Protein AF-A0A849L6P0-F1 (afdb_monomer)

Foldseek 3Di:
DDDPDDDDDDDDDLQVLLVVLVVCLVVCPQVVHACLVVVLLQLVVVLVVCCVVPNNVVSQVVQLVVQCVQQVVQCVVPGNNRSCVVVVVVCLVRPPLSVLLSQLLSCLQAQAGPDDDPALVRLLVVLCVSLVVLVVVVVPDPCVVSVNCPHPSNLSSLSSVLLNCLVVFHWDALVNLCSQQVHDSVVSQVQQPDPPRLQPDHRHTGTSVSSCVSSVVHPRHHRHSHNVDDCPVVVCVVPDPLPAKDKWFAFPVRDTLFPVQADPQWWWWDDPPPTDTDNASVVRRVVQVPDPWTKTWHADPVRDIDITTGPDIDIDRCVVRPND

Secondary structure (DSSP, 8-state):
-----PPPPPPPPHHHHHHHHHHHHHHHTTTT--SHHHHHHHHHHHHHHHHHHH-HHHHHHHHHHHHHTTSHHHHHHHHHHHHHHHTTTTHHHHSHHHHHHHHHHIIIIIS---S--SSHHHHHHHHHHHHHHHHHHHHHS-TTTTT-TTSHHHHHHHHHHHHHHHHTT--B-HHHHHHHH---HHHHHHHHSSSS-SS-SBTTBB-HHHHHHHHTTSTT-----TTT---HHHHHHHT---SSEEEEEEETTS-B--TT--BTTBEEESSTT--EEESSHHHHHHHHHT-SS-EEEEE-TTS-EEEEEEEEEEEEEGGGGT--

Organism: NCBI:txid1505036

Radius of gyration: 26.35 Å; Cα contacts (8 Å, |Δi|>4): 420; chains: 1; bounding box: 84×40×84 Å

Sequence (324 aa):
MATHHIPAPTSLSVQEEIERRHMEFVDGFGNDGFFEEALVISLRQISRICTAYFGEETAKAGLDAMVGRYFSGLVEEGGWEYALEEEYSGIYSELPVGRLFHDLDAYANYGIVLTPARDVETREQILRRDVGMLQELIAATPLEAWGIKNEHAVRLVHKASARLKLDLGEPVNAEELSLLSGLALQSIRNKLARPYQEIVGNQNRIEAREALAWLSTRKDFLPSLWRQQDDSATLDFLDRPIEDAIFIPVATDGSMFTPDKKKEGYYHVGAEGHECRFEDYDDALAALHKMLIPTWRRPTEGGTWTRVRASGWTRVQRSDIGAD

Nearest PDB structures (foldseek):
  7pgp-assembly1_N  TM=3.132E-01  e=7.297E+00  Homo sapiens

Structure (mmCIF, N/CA/C/O backbone):
data_AF-A0A849L6P0-F1
#
_entry.id   AF-A0A849L6P0-F1
#
loop_
_atom_site.group_PDB
_atom_site.id
_atom_site.type_symbol
_atom_site.label_atom_id
_atom_site.label_alt_id
_atom_site.label_comp_id
_atom_site.label_asym_id
_atom_site.label_entity_id
_atom_site.label_seq_id
_atom_site.pdbx_PDB_ins_code
_atom_site.Cartn_x
_atom_site.Cartn_y
_atom_site.Cartn_z
_atom_site.occupancy
_atom_site.B_iso_or_equiv
_atom_site.auth_seq_id
_atom_site.auth_comp_id
_atom_site.auth_asym_id
_atom_site.auth_atom_id
_atom_site.pdbx_PDB_model_num
ATOM 1 N N . MET A 1 1 ? -52.001 24.317 -1.582 1.00 38.34 1 MET A N 1
ATOM 2 C CA . MET A 1 1 ? -50.753 24.156 -0.806 1.00 38.34 1 MET A CA 1
ATOM 3 C C . MET A 1 1 ? -50.190 22.786 -1.128 1.00 38.34 1 MET A C 1
ATOM 5 O O . MET A 1 1 ? -50.690 21.801 -0.607 1.00 38.34 1 MET A O 1
ATOM 9 N N . ALA A 1 2 ? -49.255 22.717 -2.077 1.00 34.53 2 ALA A N 1
ATOM 10 C CA . ALA A 1 2 ? -48.601 21.472 -2.457 1.00 34.53 2 ALA A CA 1
ATOM 11 C C . ALA A 1 2 ? -47.420 21.243 -1.509 1.00 34.53 2 ALA A C 1
ATOM 13 O O . ALA A 1 2 ? -46.470 22.021 -1.488 1.00 34.53 2 ALA A O 1
ATOM 14 N N . THR A 1 3 ? -47.519 20.208 -0.686 1.00 35.53 3 THR A N 1
ATOM 15 C CA . THR A 1 3 ? -46.431 19.694 0.144 1.00 35.53 3 THR A CA 1
ATOM 16 C C . THR A 1 3 ? -45.361 19.103 -0.769 1.00 35.53 3 THR A C 1
ATOM 18 O O . THR A 1 3 ? -45.552 18.031 -1.340 1.00 35.53 3 THR A O 1
ATOM 21 N N . HIS A 1 4 ? -44.248 19.817 -0.936 1.00 36.59 4 HIS A N 1
ATOM 22 C CA . HIS A 1 4 ? -43.021 19.253 -1.488 1.00 36.59 4 HIS A CA 1
ATOM 23 C C . HIS A 1 4 ? -42.481 18.208 -0.515 1.00 36.59 4 HIS A C 1
ATOM 25 O O . HIS A 1 4 ? -41.970 18.527 0.557 1.00 36.59 4 HIS A O 1
ATOM 31 N N . HIS A 1 5 ? -42.642 16.947 -0.897 1.00 33.75 5 HIS A N 1
ATOM 32 C CA . HIS A 1 5 ? -41.991 15.830 -0.247 1.00 33.75 5 HIS A CA 1
ATOM 33 C C . HIS A 1 5 ? -40.535 15.828 -0.722 1.00 33.75 5 HIS A C 1
ATOM 35 O O . HIS A 1 5 ? -40.249 15.488 -1.867 1.00 33.75 5 HIS A O 1
ATOM 41 N N . ILE A 1 6 ? -39.628 16.299 0.132 1.00 38.34 6 ILE A N 1
ATOM 42 C CA . ILE A 1 6 ? -38.188 16.134 -0.072 1.00 38.34 6 ILE A CA 1
ATOM 43 C C . ILE A 1 6 ? -37.905 14.637 0.124 1.00 38.34 6 ILE A C 1
ATOM 45 O O . ILE A 1 6 ? -38.232 14.123 1.198 1.00 38.34 6 ILE A O 1
ATOM 49 N N . PRO A 1 7 ? -37.370 13.912 -0.874 1.00 36.44 7 PRO A N 1
ATOM 50 C CA . PRO A 1 7 ? -37.013 12.515 -0.681 1.00 36.44 7 PRO A CA 1
ATOM 51 C C . PRO A 1 7 ? -35.865 12.432 0.332 1.00 36.44 7 PRO A C 1
ATOM 53 O O . PRO A 1 7 ? -34.919 13.218 0.284 1.00 36.44 7 PRO A O 1
ATOM 56 N N . ALA A 1 8 ? -35.982 11.506 1.284 1.00 41.62 8 ALA A N 1
ATOM 57 C CA . ALA A 1 8 ? -34.925 11.205 2.242 1.00 41.62 8 ALA A CA 1
ATOM 58 C C . ALA A 1 8 ? -33.654 10.738 1.502 1.00 41.62 8 ALA A C 1
ATOM 60 O O . ALA A 1 8 ? -33.782 10.105 0.452 1.00 41.62 8 ALA A O 1
ATOM 61 N N . PRO A 1 9 ? -32.445 11.020 2.022 1.00 40.84 9 PRO A N 1
ATOM 62 C CA . PRO A 1 9 ? -31.209 10.559 1.402 1.00 40.84 9 PRO A CA 1
ATOM 63 C C . PRO A 1 9 ? -31.197 9.028 1.371 1.00 40.84 9 PRO A C 1
ATOM 65 O O . PRO A 1 9 ? -31.279 8.370 2.410 1.00 40.84 9 PRO A O 1
ATOM 68 N N . THR A 1 10 ? -31.148 8.471 0.166 1.00 47.62 10 THR A N 1
ATOM 69 C CA . THR A 1 10 ? -31.033 7.037 -0.090 1.00 47.62 10 THR A CA 1
ATOM 70 C C . THR A 1 10 ? -29.718 6.547 0.513 1.00 47.62 10 THR A C 1
ATOM 72 O O . THR A 1 10 ? -28.660 7.096 0.211 1.00 47.62 10 THR A O 1
ATOM 75 N N . SER A 1 11 ? -29.764 5.546 1.393 1.00 63.53 11 SER A N 1
ATOM 76 C CA . SER A 1 11 ? -28.552 4.857 1.839 1.00 63.53 11 SER A CA 1
ATOM 77 C C . SER A 1 11 ? -27.874 4.237 0.616 1.00 63.53 11 SER A C 1
ATOM 79 O O . SER A 1 11 ? -28.518 3.434 -0.062 1.00 63.53 11 SER A O 1
ATOM 81 N N . LEU A 1 12 ? -26.621 4.609 0.340 1.00 72.81 12 LEU A N 1
ATOM 82 C CA . LEU A 1 12 ? -25.810 3.969 -0.699 1.00 72.81 12 LEU A CA 1
ATOM 83 C C . LEU A 1 12 ? -25.782 2.454 -0.462 1.00 72.81 12 LEU A C 1
ATOM 85 O O . LEU A 1 12 ? -25.719 1.992 0.684 1.00 72.81 12 LEU A O 1
ATOM 89 N N . SER A 1 13 ? -25.839 1.679 -1.539 1.00 90.38 13 SER A N 1
ATOM 90 C CA . SER A 1 13 ? -25.502 0.261 -1.488 1.00 90.38 13 SER A CA 1
ATOM 91 C C . SER A 1 13 ? -24.051 0.087 -1.025 1.00 90.38 13 SER A C 1
ATOM 93 O O . SER A 1 13 ? -23.226 0.995 -1.132 1.00 90.38 13 SER A O 1
ATOM 95 N N . VAL A 1 14 ? -23.720 -1.096 -0.502 1.00 91.38 14 VAL A N 1
ATOM 96 C CA . VAL A 1 14 ? -22.355 -1.379 -0.029 1.00 91.38 14 VAL A CA 1
ATOM 97 C C . VAL A 1 14 ? -21.329 -1.203 -1.153 1.00 91.38 14 VAL A C 1
ATOM 99 O O . VAL A 1 14 ? -20.249 -0.680 -0.898 1.00 91.38 14 VAL A O 1
ATOM 102 N N . GLN A 1 15 ? -21.686 -1.566 -2.388 1.00 90.94 15 GLN A N 1
ATOM 103 C CA . GLN A 1 15 ? -20.805 -1.420 -3.543 1.00 90.94 15 GLN A CA 1
ATOM 104 C C . GLN A 1 15 ? -20.594 0.048 -3.937 1.00 90.94 15 GLN A C 1
ATOM 106 O O . GLN A 1 15 ? -19.455 0.459 -4.125 1.00 90.94 15 GLN A O 1
ATOM 111 N N . GLU A 1 16 ? -21.651 0.866 -3.968 1.00 93.69 16 GLU A N 1
ATOM 112 C CA . GLU A 1 16 ? -21.516 2.310 -4.230 1.00 93.69 16 GLU A CA 1
ATOM 113 C C . GLU A 1 16 ? -20.655 3.001 -3.158 1.00 93.69 16 GLU A C 1
ATOM 115 O O . GLU A 1 16 ? -19.897 3.922 -3.450 1.00 93.69 16 GLU A O 1
ATOM 120 N N . GLU A 1 17 ? -20.741 2.547 -1.905 1.00 95.31 17 GLU A N 1
ATOM 121 C CA . GLU A 1 17 ? -19.892 3.040 -0.820 1.00 95.31 17 GLU A CA 1
ATOM 122 C C . GLU A 1 17 ? -18.420 2.617 -0.987 1.00 95.31 17 GLU A C 1
ATOM 124 O O . GLU A 1 17 ? -17.523 3.411 -0.703 1.00 95.31 17 GLU A O 1
ATOM 129 N N . ILE A 1 18 ? -18.151 1.397 -1.462 1.00 94.88 18 ILE A N 1
ATOM 130 C CA . ILE A 1 18 ? -16.794 0.941 -1.804 1.00 94.88 18 ILE A CA 1
ATOM 131 C C . ILE A 1 18 ? -16.218 1.792 -2.939 1.00 94.88 18 ILE A C 1
ATOM 133 O O . ILE A 1 18 ? -15.098 2.284 -2.817 1.00 94.88 18 ILE A O 1
ATOM 137 N N . GLU A 1 19 ? -16.984 2.008 -4.009 1.00 93.12 19 GLU A N 1
ATOM 138 C CA . GLU A 1 19 ? -16.579 2.836 -5.150 1.00 93.12 19 GLU A CA 1
ATOM 139 C C . GLU A 1 19 ? -16.314 4.283 -4.727 1.00 93.12 19 GLU A C 1
ATOM 141 O O . GLU A 1 19 ? -15.289 4.860 -5.094 1.00 93.12 19 GLU A O 1
ATOM 146 N N . ARG A 1 20 ? -17.180 4.856 -3.878 1.00 95.44 20 ARG A N 1
ATOM 147 C CA . ARG A 1 20 ? -16.966 6.185 -3.289 1.00 95.44 20 ARG A CA 1
ATOM 148 C C . ARG A 1 20 ? -15.635 6.256 -2.546 1.00 95.44 20 ARG A C 1
ATOM 150 O O . ARG A 1 20 ? -14.876 7.193 -2.761 1.00 95.44 20 ARG A O 1
ATOM 157 N N . ARG A 1 21 ? -15.335 5.272 -1.694 1.00 95.81 21 ARG A N 1
ATOM 158 C CA . ARG A 1 21 ? -14.071 5.235 -0.941 1.00 95.81 21 ARG A CA 1
ATOM 159 C C . ARG A 1 21 ? -12.857 5.024 -1.829 1.00 95.81 21 ARG A C 1
ATOM 161 O O . ARG A 1 21 ? -11.807 5.574 -1.529 1.00 95.81 21 ARG A O 1
ATOM 168 N N . HIS A 1 22 ? -12.995 4.253 -2.903 1.00 93.88 22 HIS A N 1
ATOM 169 C CA . HIS A 1 22 ? -11.938 4.103 -3.893 1.00 93.88 22 HIS A CA 1
ATOM 170 C C . HIS A 1 22 ? -11.630 5.447 -4.563 1.00 93.88 22 HIS A C 1
ATOM 172 O O . HIS A 1 22 ? -10.469 5.830 -4.645 1.00 93.88 22 HIS A O 1
ATOM 178 N N . MET A 1 23 ? -12.656 6.191 -4.990 1.00 92.50 23 MET A N 1
ATOM 179 C CA . MET A 1 23 ? -12.473 7.535 -5.555 1.00 92.50 23 MET A CA 1
ATOM 180 C C . MET A 1 23 ? -11.852 8.499 -4.540 1.00 92.50 23 MET A C 1
ATOM 182 O O . MET A 1 23 ? -10.887 9.176 -4.864 1.00 92.50 23 MET A O 1
ATOM 186 N N . GLU A 1 24 ? -12.338 8.512 -3.296 1.00 93.94 24 GLU A N 1
ATOM 187 C CA . GLU A 1 24 ? -11.772 9.361 -2.238 1.00 93.94 24 GLU A CA 1
ATOM 188 C C . GLU A 1 24 ? -10.317 9.026 -1.920 1.00 93.94 24 GLU A C 1
ATOM 190 O O . GLU A 1 24 ? -9.523 9.930 -1.676 1.00 93.94 24 GLU A O 1
ATOM 195 N N . PHE A 1 25 ? -9.962 7.742 -1.937 1.00 93.69 25 PHE A N 1
ATOM 196 C CA . PHE A 1 25 ? -8.583 7.315 -1.776 1.00 93.69 25 PHE A CA 1
ATOM 197 C C . PHE A 1 25 ? -7.713 7.805 -2.937 1.00 93.69 25 PHE A C 1
ATOM 199 O O . PHE A 1 25 ? -6.679 8.406 -2.681 1.00 93.69 25 PHE A O 1
ATOM 206 N N . VAL A 1 26 ? -8.142 7.614 -4.188 1.00 88.31 26 VAL A N 1
ATOM 207 C CA . VAL A 1 26 ? -7.388 8.057 -5.374 1.00 88.31 26 VAL A CA 1
ATOM 208 C C . VAL A 1 26 ? -7.217 9.579 -5.396 1.00 88.31 26 VAL A C 1
ATOM 210 O O . VAL A 1 26 ? -6.108 10.064 -5.597 1.00 88.31 26 VAL A O 1
ATOM 213 N N . ASP A 1 27 ? -8.285 10.335 -5.133 1.00 88.38 27 ASP A N 1
ATOM 214 C CA . ASP A 1 27 ? -8.253 11.803 -5.107 1.00 88.38 27 ASP A CA 1
ATOM 215 C C . ASP A 1 27 ? -7.460 12.347 -3.907 1.00 88.38 27 ASP A C 1
ATOM 217 O O . ASP A 1 27 ? -6.907 13.448 -3.949 1.00 88.38 27 ASP A O 1
ATOM 221 N N . GLY A 1 28 ? -7.450 11.592 -2.806 1.00 84.06 28 GLY A N 1
ATOM 222 C CA . GLY A 1 28 ? -6.844 11.971 -1.538 1.00 84.06 28 GLY A CA 1
ATOM 223 C C . GLY A 1 28 ? -5.434 11.428 -1.307 1.00 84.06 28 GLY A C 1
ATOM 224 O O . GLY A 1 28 ? -4.837 11.756 -0.277 1.00 84.06 28 GLY A O 1
ATOM 225 N N . PHE A 1 29 ? -4.915 10.591 -2.205 1.00 85.56 29 PHE A N 1
ATOM 226 C CA . PHE A 1 29 ? -3.655 9.884 -2.008 1.00 85.56 29 PHE A CA 1
ATOM 227 C C . PHE A 1 29 ? -2.485 10.866 -1.827 1.00 85.56 29 PHE A C 1
ATOM 229 O O . PHE A 1 29 ? -2.369 11.865 -2.535 1.00 85.56 29 PHE A O 1
ATOM 236 N N . GLY A 1 30 ? -1.633 10.603 -0.831 1.00 78.38 30 GLY A N 1
ATOM 237 C CA . GLY A 1 30 ? -0.511 11.470 -0.448 1.00 78.38 30 GLY A CA 1
ATOM 238 C C . GLY A 1 30 ? -0.853 12.622 0.512 1.00 78.38 30 GLY A C 1
ATOM 239 O O . GLY A 1 30 ? 0.057 13.238 1.068 1.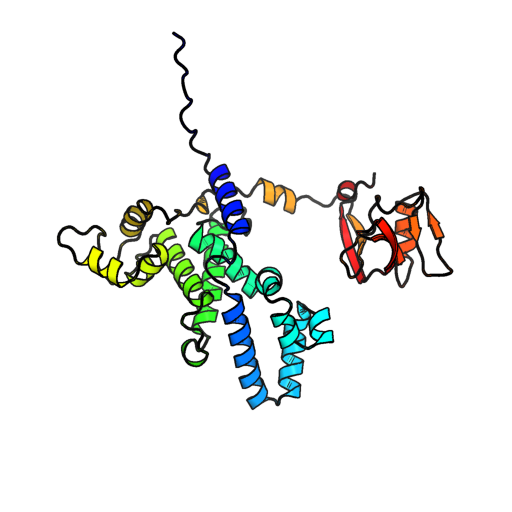00 78.38 30 GLY A O 1
ATOM 240 N N . ASN A 1 31 ? -2.134 12.905 0.793 1.00 80.00 31 ASN A N 1
ATOM 241 C CA . ASN A 1 31 ? -2.505 14.000 1.708 1.00 80.00 31 ASN A CA 1
ATOM 242 C C . ASN A 1 31 ? -2.106 13.743 3.173 1.00 80.00 31 ASN A C 1
ATOM 244 O O . ASN A 1 31 ? -1.772 14.683 3.896 1.00 80.00 31 ASN A O 1
ATOM 248 N N . ASP A 1 32 ? -2.116 12.482 3.616 1.00 75.81 32 ASP A N 1
ATOM 249 C CA . ASP A 1 32 ? -1.795 12.087 4.999 1.00 75.81 32 ASP A CA 1
ATOM 250 C C . ASP A 1 32 ? -0.291 11.824 5.232 1.00 75.81 32 ASP A C 1
ATOM 252 O O . ASP A 1 32 ? 0.138 11.442 6.337 1.00 75.81 32 ASP A O 1
ATOM 256 N N . GLY A 1 33 ? 0.519 12.050 4.196 1.00 84.12 33 GLY A N 1
ATOM 257 C CA . GLY A 1 33 ? 1.966 11.878 4.169 1.00 84.12 33 GLY A CA 1
ATOM 258 C C . GLY A 1 33 ? 2.432 10.989 3.018 1.00 84.12 33 GLY A C 1
ATOM 259 O O . GLY A 1 33 ? 1.636 10.330 2.359 1.00 84.12 33 GLY A O 1
ATOM 260 N N . PHE A 1 34 ? 3.747 10.966 2.821 1.00 88.69 34 PHE A N 1
ATOM 261 C CA . PHE A 1 34 ? 4.419 10.205 1.770 1.00 88.69 34 PHE A CA 1
ATOM 262 C C . PHE A 1 34 ? 5.251 9.096 2.415 1.00 88.69 34 PHE A C 1
ATOM 264 O O . PHE A 1 34 ? 6.066 9.362 3.302 1.00 88.69 34 PHE A O 1
ATOM 271 N N . PHE A 1 35 ? 5.031 7.842 2.025 1.00 92.00 35 PHE A N 1
ATOM 272 C CA . PHE A 1 35 ? 5.863 6.724 2.489 1.00 92.00 35 PHE A CA 1
ATOM 273 C C . PHE A 1 35 ? 7.165 6.603 1.689 1.00 92.00 35 PHE A C 1
ATOM 275 O O . PHE A 1 35 ? 8.113 5.964 2.147 1.00 92.00 35 PHE A O 1
ATOM 282 N N . GLU A 1 36 ? 7.211 7.230 0.517 1.00 93.12 36 GLU A N 1
ATOM 283 C CA . GLU A 1 36 ? 8.331 7.273 -0.411 1.00 93.12 36 GLU A CA 1
ATOM 284 C C . GLU A 1 36 ? 9.590 7.819 0.270 1.00 93.12 36 GLU A C 1
ATOM 286 O O . GLU A 1 36 ? 10.663 7.242 0.113 1.00 93.12 36 GLU A O 1
ATOM 291 N N . GLU A 1 37 ? 9.450 8.821 1.143 1.00 92.75 37 GLU A N 1
ATOM 292 C CA . GLU A 1 37 ? 10.554 9.396 1.921 1.00 92.75 37 GLU A CA 1
ATOM 293 C C . GLU A 1 37 ? 11.291 8.319 2.729 1.00 92.75 37 GLU A C 1
ATOM 295 O O . GLU A 1 37 ? 12.515 8.190 2.663 1.00 92.75 37 GLU A O 1
ATOM 300 N N . ALA A 1 38 ? 10.551 7.466 3.443 1.00 94.31 38 ALA A N 1
ATOM 301 C CA . ALA A 1 38 ? 11.145 6.393 4.234 1.00 94.31 38 ALA A CA 1
ATOM 302 C C . ALA A 1 38 ? 11.860 5.356 3.354 1.00 94.31 38 ALA A C 1
ATOM 304 O O . ALA A 1 38 ? 12.892 4.811 3.760 1.00 94.31 38 ALA A O 1
ATOM 305 N N . LEU A 1 39 ? 11.336 5.087 2.154 1.00 94.25 39 LEU A N 1
ATOM 306 C CA . LEU A 1 39 ? 11.945 4.169 1.189 1.00 94.25 39 LEU A CA 1
ATOM 307 C C . LEU A 1 39 ? 13.249 4.743 0.624 1.00 94.25 39 LEU A C 1
ATOM 309 O O . LEU A 1 39 ? 14.267 4.047 0.616 1.00 94.25 39 LEU A O 1
ATOM 313 N N . VAL A 1 40 ? 13.249 6.018 0.230 1.00 95.06 40 VAL A N 1
ATOM 314 C CA . VAL A 1 40 ? 14.438 6.718 -0.274 1.00 95.06 40 VAL A CA 1
ATOM 315 C C . VAL A 1 40 ? 15.513 6.803 0.811 1.00 95.06 40 VAL A C 1
ATOM 317 O O . VAL A 1 40 ? 16.668 6.446 0.561 1.00 95.06 40 VAL A O 1
ATOM 320 N N . ILE A 1 41 ? 15.154 7.189 2.043 1.00 95.69 41 ILE A N 1
ATOM 321 C CA . ILE A 1 41 ? 16.093 7.198 3.176 1.00 95.69 41 ILE A CA 1
ATOM 322 C C . ILE A 1 41 ? 16.676 5.798 3.398 1.00 95.69 41 ILE A C 1
ATOM 324 O O . ILE A 1 41 ? 17.892 5.662 3.557 1.00 95.69 41 ILE A O 1
ATOM 328 N N . SER A 1 42 ? 15.843 4.755 3.368 1.00 95.62 42 SER A N 1
ATOM 329 C CA . SER A 1 42 ? 16.290 3.370 3.552 1.00 95.62 42 SER A CA 1
ATOM 330 C C . SER A 1 42 ? 17.290 2.943 2.476 1.00 95.62 42 SER A C 1
ATOM 332 O O . SER A 1 42 ? 18.350 2.411 2.807 1.00 95.62 42 SER A O 1
ATOM 334 N N . LEU A 1 43 ? 17.022 3.235 1.199 1.00 95.81 43 LEU A N 1
ATOM 335 C CA . LEU A 1 43 ? 17.938 2.921 0.096 1.00 95.81 43 LEU A CA 1
ATOM 336 C C . LEU A 1 43 ? 19.261 3.692 0.201 1.00 95.81 43 LEU A C 1
ATOM 338 O O . LEU A 1 43 ? 20.324 3.107 -0.014 1.00 95.81 43 LEU A O 1
ATOM 342 N N . ARG A 1 44 ? 19.236 4.956 0.642 1.00 97.00 44 ARG A N 1
ATOM 343 C CA . ARG A 1 44 ? 20.458 5.722 0.949 1.00 97.00 44 ARG A CA 1
ATOM 344 C C . ARG A 1 44 ? 21.272 5.085 2.080 1.00 97.00 44 ARG A C 1
ATOM 346 O O . ARG A 1 44 ? 22.497 5.018 1.979 1.00 97.00 44 ARG A O 1
ATOM 353 N N . GLN A 1 45 ? 20.637 4.582 3.143 1.00 97.56 45 GLN A N 1
ATOM 354 C CA . GLN A 1 45 ? 21.364 3.877 4.212 1.00 97.56 45 GLN A CA 1
ATOM 355 C C . GLN A 1 45 ? 21.938 2.540 3.734 1.00 97.56 45 GLN A C 1
ATOM 357 O O . GLN A 1 45 ? 23.094 2.233 4.030 1.00 97.56 45 GLN A O 1
ATOM 362 N N . ILE A 1 46 ? 21.177 1.776 2.946 1.00 96.75 46 ILE A N 1
ATOM 363 C CA . ILE A 1 46 ? 21.654 0.534 2.321 1.00 96.75 46 ILE A CA 1
ATOM 364 C C . ILE A 1 46 ? 22.867 0.825 1.433 1.00 96.75 46 ILE A C 1
ATOM 366 O O . ILE A 1 46 ? 23.884 0.146 1.558 1.00 96.75 46 ILE A O 1
ATOM 370 N N . SER A 1 47 ? 22.816 1.883 0.618 1.00 97.94 47 SER A N 1
ATOM 371 C CA . SER A 1 47 ? 23.939 2.323 -0.215 1.00 97.94 47 SER A CA 1
ATOM 372 C C . SER A 1 47 ? 25.198 2.603 0.602 1.00 97.94 47 SER A C 1
ATOM 374 O O . SER A 1 47 ? 26.277 2.105 0.273 1.00 97.94 47 SER A O 1
ATOM 376 N N . ARG A 1 48 ? 25.074 3.323 1.725 1.00 97.75 48 ARG A N 1
ATOM 377 C CA . ARG A 1 48 ? 26.201 3.605 2.633 1.00 97.75 48 ARG A CA 1
ATOM 378 C C . ARG A 1 48 ? 26.817 2.330 3.202 1.00 97.75 48 ARG A C 1
ATOM 380 O O . ARG A 1 48 ? 28.040 2.208 3.238 1.00 97.75 48 ARG A O 1
ATOM 387 N N . ILE A 1 49 ? 25.983 1.377 3.617 1.00 97.81 49 ILE A N 1
ATOM 388 C CA . ILE A 1 49 ? 26.439 0.074 4.110 1.00 97.81 49 ILE A CA 1
ATOM 389 C C . ILE A 1 49 ? 27.172 -0.675 2.991 1.00 97.81 49 ILE A C 1
ATOM 391 O O . ILE A 1 49 ? 28.319 -1.076 3.175 1.00 97.81 49 ILE A O 1
ATOM 395 N N . CYS A 1 50 ? 26.560 -0.815 1.814 1.00 98.19 50 CYS A N 1
ATOM 396 C CA . CYS A 1 50 ? 27.170 -1.486 0.666 1.00 98.19 50 CYS A CA 1
ATOM 397 C C . CYS A 1 50 ? 28.495 -0.835 0.252 1.00 98.19 50 CYS A C 1
ATOM 399 O O . CYS A 1 50 ? 29.457 -1.544 -0.028 1.00 98.19 50 CYS A O 1
ATOM 401 N N . THR A 1 51 ? 28.576 0.495 0.284 1.00 98.44 51 THR A N 1
ATOM 402 C CA . THR A 1 51 ? 29.794 1.257 -0.024 1.00 98.44 51 THR A CA 1
ATOM 403 C C . THR A 1 51 ? 30.922 0.905 0.940 1.00 98.44 51 THR A C 1
ATOM 405 O O . THR A 1 51 ? 32.051 0.676 0.511 1.00 98.44 51 THR A O 1
ATOM 408 N N . ALA A 1 52 ? 30.620 0.788 2.236 1.00 98.25 52 ALA A N 1
ATOM 409 C CA . ALA A 1 52 ? 31.607 0.414 3.244 1.00 98.25 52 ALA A CA 1
ATOM 410 C C . ALA A 1 52 ? 32.155 -1.015 3.050 1.00 98.25 52 ALA A C 1
ATOM 412 O O . ALA A 1 52 ? 33.322 -1.260 3.348 1.00 98.25 5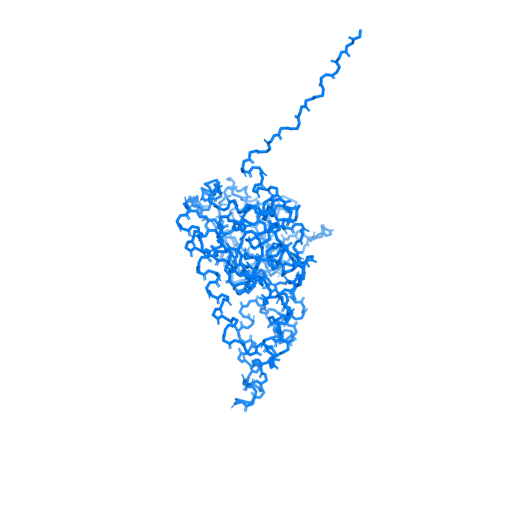2 ALA A O 1
ATOM 413 N N . TYR A 1 53 ? 31.338 -1.948 2.548 1.00 98.25 53 TYR A N 1
ATOM 414 C CA . TYR A 1 53 ? 31.747 -3.343 2.334 1.00 98.25 53 TYR A CA 1
ATOM 415 C C . TYR A 1 53 ? 32.393 -3.604 0.968 1.00 98.25 53 TYR A C 1
ATOM 417 O O . TYR A 1 53 ? 33.329 -4.399 0.882 1.00 98.25 53 TYR A O 1
ATOM 425 N N . PHE A 1 54 ? 31.890 -2.977 -0.094 1.00 98.19 54 PHE A N 1
ATOM 426 C CA . PHE A 1 54 ? 32.186 -3.355 -1.482 1.00 98.19 54 PHE A CA 1
ATOM 427 C C . PHE A 1 54 ? 32.824 -2.233 -2.312 1.00 98.19 54 PHE A C 1
ATOM 429 O O . PHE A 1 54 ? 33.192 -2.460 -3.467 1.00 98.19 54 PHE A O 1
ATOM 436 N N . GLY A 1 55 ? 32.978 -1.042 -1.731 1.00 98.12 55 GLY A N 1
ATOM 437 C CA . GLY A 1 55 ? 33.428 0.157 -2.429 1.00 98.12 55 GLY A CA 1
ATOM 438 C C . GLY A 1 55 ? 32.293 0.880 -3.157 1.00 98.12 55 GLY A C 1
ATOM 439 O O . GLY A 1 55 ? 31.258 0.298 -3.482 1.00 98.12 55 GLY A O 1
ATOM 440 N N . GLU A 1 56 ? 32.506 2.171 -3.400 1.00 97.81 56 GLU A N 1
ATOM 441 C CA . GLU A 1 56 ? 31.515 3.092 -3.969 1.00 97.81 56 GLU A CA 1
ATOM 442 C C . GLU A 1 56 ? 31.039 2.663 -5.363 1.00 97.81 56 GLU A C 1
ATOM 444 O O . GLU A 1 56 ? 29.838 2.562 -5.596 1.00 97.81 56 GLU A O 1
ATOM 449 N N . GLU A 1 57 ? 31.968 2.329 -6.264 1.00 97.56 57 GLU A N 1
ATOM 450 C CA . GLU A 1 57 ? 31.651 1.928 -7.642 1.00 97.56 57 GLU A CA 1
ATOM 451 C C . GLU A 1 57 ? 30.777 0.664 -7.685 1.00 97.56 57 GLU A C 1
ATOM 453 O O . GLU A 1 57 ? 29.738 0.646 -8.345 1.00 97.56 57 GLU A O 1
ATOM 458 N N . THR A 1 58 ? 31.144 -0.374 -6.923 1.00 98.19 58 THR A N 1
ATOM 459 C CA . THR A 1 58 ? 30.388 -1.635 -6.856 1.00 98.19 58 THR A CA 1
ATOM 460 C C . THR A 1 58 ? 29.004 -1.432 -6.246 1.00 98.19 58 THR A C 1
ATOM 462 O O . THR A 1 58 ? 28.016 -1.963 -6.757 1.00 98.19 58 THR A O 1
ATOM 465 N N . ALA A 1 59 ? 28.917 -0.672 -5.149 1.00 98.12 59 ALA A N 1
ATOM 466 C CA . ALA A 1 59 ? 27.652 -0.388 -4.482 1.00 98.12 59 ALA A CA 1
ATOM 467 C C . ALA A 1 59 ? 26.707 0.395 -5.401 1.00 98.12 59 ALA A C 1
ATOM 469 O O . ALA A 1 59 ? 25.540 0.021 -5.544 1.00 98.12 59 ALA A O 1
ATOM 470 N N . LYS A 1 60 ? 27.230 1.425 -6.080 1.00 97.69 60 LYS A N 1
ATOM 471 C CA . LYS A 1 60 ? 26.483 2.206 -7.064 1.00 97.69 60 LYS A CA 1
ATOM 472 C C . LYS A 1 60 ? 25.999 1.337 -8.221 1.00 97.69 60 LYS A C 1
ATOM 474 O O . LYS A 1 60 ? 24.807 1.351 -8.495 1.00 97.69 60 LYS A O 1
ATOM 479 N N . ALA A 1 61 ? 26.870 0.544 -8.846 1.00 97.19 61 ALA A N 1
ATOM 480 C CA . ALA A 1 61 ? 26.486 -0.317 -9.965 1.00 97.19 61 ALA A CA 1
ATOM 481 C C . ALA A 1 61 ? 25.395 -1.332 -9.575 1.00 97.19 61 ALA A C 1
ATOM 483 O O . ALA A 1 61 ? 24.471 -1.585 -10.347 1.00 97.19 61 ALA A O 1
ATOM 484 N N . GLY A 1 62 ? 25.469 -1.889 -8.360 1.00 97.69 62 GLY A N 1
ATOM 485 C CA . GLY A 1 62 ? 24.436 -2.781 -7.833 1.00 97.69 62 GLY A CA 1
ATOM 486 C C . GLY A 1 62 ? 23.084 -2.085 -7.650 1.00 97.69 62 GLY A C 1
ATOM 487 O O . GLY A 1 62 ? 22.054 -2.633 -8.039 1.00 97.69 62 GLY A O 1
ATOM 488 N N . LEU A 1 63 ? 23.077 -0.873 -7.091 1.00 97.62 63 LEU A N 1
ATOM 489 C CA . LEU A 1 63 ? 21.853 -0.087 -6.907 1.00 97.62 63 LEU A CA 1
ATOM 490 C C . LEU A 1 63 ? 21.280 0.428 -8.228 1.00 97.62 63 LEU A C 1
ATOM 492 O O . LEU A 1 63 ? 20.073 0.323 -8.425 1.00 97.62 63 LEU A O 1
ATOM 496 N N . ASP A 1 64 ? 22.124 0.884 -9.155 1.00 97.56 64 ASP A N 1
ATOM 497 C CA . ASP A 1 64 ? 21.721 1.252 -10.516 1.00 97.56 64 ASP A CA 1
ATOM 498 C C . ASP A 1 64 ? 21.046 0.064 -11.215 1.00 97.56 64 ASP A C 1
ATOM 500 O O . ASP A 1 64 ? 19.990 0.223 -11.817 1.00 97.56 64 ASP A O 1
ATOM 504 N N . ALA A 1 65 ? 21.577 -1.155 -11.073 1.00 95.56 65 ALA A N 1
ATOM 505 C CA . ALA A 1 65 ? 20.951 -2.346 -11.647 1.00 95.56 65 ALA A CA 1
ATOM 506 C C . ALA A 1 65 ? 19.589 -2.682 -11.006 1.00 95.56 65 ALA A C 1
ATOM 508 O O . ALA A 1 65 ? 18.663 -3.100 -11.703 1.00 95.56 65 ALA A O 1
ATOM 509 N N . MET A 1 66 ? 19.451 -2.516 -9.685 1.00 95.12 66 MET A N 1
ATOM 510 C CA . MET A 1 66 ? 18.195 -2.798 -8.978 1.00 95.12 66 MET A CA 1
ATOM 511 C C . MET A 1 66 ? 17.108 -1.763 -9.289 1.00 95.12 66 MET A C 1
ATOM 513 O O . MET A 1 66 ? 15.981 -2.143 -9.600 1.00 95.12 66 MET A O 1
ATOM 517 N N . VAL A 1 67 ? 17.443 -0.473 -9.224 1.00 94.50 67 VAL A N 1
ATOM 518 C CA . VAL A 1 67 ? 16.512 0.641 -9.469 1.00 94.50 67 VAL A CA 1
ATOM 519 C C . VAL A 1 67 ? 16.236 0.800 -10.963 1.00 94.50 67 VAL A C 1
ATOM 521 O O . VAL A 1 67 ? 15.089 0.979 -11.363 1.00 94.50 67 VAL A O 1
ATOM 524 N N . GLY A 1 68 ? 17.251 0.626 -11.811 1.00 91.31 68 GLY A N 1
ATOM 525 C CA . GLY A 1 68 ? 17.141 0.734 -13.268 1.00 91.31 68 GLY A CA 1
ATOM 526 C C . GLY A 1 68 ? 16.244 -0.328 -13.901 1.00 91.31 68 GLY A C 1
ATOM 527 O O . GLY A 1 68 ? 15.792 -0.149 -15.024 1.00 91.31 68 GLY A O 1
ATOM 528 N N . ARG A 1 69 ? 15.904 -1.404 -13.177 1.00 91.69 69 ARG A N 1
ATOM 529 C CA . ARG A 1 69 ? 14.853 -2.339 -13.603 1.00 91.69 69 ARG A CA 1
ATOM 530 C C . ARG A 1 69 ? 13.471 -1.678 -13.693 1.00 91.69 69 ARG A C 1
ATOM 532 O O . ARG A 1 69 ? 12.645 -2.149 -14.470 1.00 91.69 69 ARG A O 1
ATOM 539 N N . TYR A 1 70 ? 13.232 -0.643 -12.893 1.00 89.62 70 TYR A N 1
ATOM 540 C CA . TYR A 1 70 ? 11.954 0.066 -12.799 1.00 89.62 70 TYR A CA 1
ATOM 541 C C . TYR A 1 70 ? 12.040 1.474 -13.404 1.00 89.62 70 TYR A C 1
ATOM 543 O O . TYR A 1 70 ? 11.082 1.933 -14.006 1.00 89.62 70 TYR A O 1
ATOM 551 N N . PHE A 1 71 ? 13.211 2.118 -13.337 1.00 90.12 71 PHE A N 1
ATOM 552 C CA . PHE A 1 71 ? 13.425 3.494 -13.803 1.00 90.12 71 PHE A CA 1
ATOM 553 C C . PHE A 1 71 ? 14.601 3.603 -14.788 1.00 90.12 71 PHE A C 1
ATOM 555 O O . PHE A 1 71 ? 15.508 4.415 -14.607 1.00 90.12 71 PHE A O 1
ATOM 562 N N . SER A 1 72 ? 14.637 2.749 -15.819 1.00 84.50 72 SER A N 1
ATOM 563 C CA . SER A 1 72 ? 15.829 2.563 -16.667 1.00 84.50 72 SER A CA 1
ATOM 564 C C . SER A 1 72 ? 16.360 3.858 -17.290 1.00 84.50 72 SER A C 1
ATOM 566 O O . SER A 1 72 ? 17.554 4.124 -17.198 1.00 84.50 72 SER A O 1
ATOM 568 N N . GLY A 1 73 ? 15.485 4.687 -17.873 1.00 87.19 73 GLY A N 1
ATOM 569 C CA . GLY A 1 73 ? 15.894 5.922 -18.554 1.00 87.19 73 GLY A CA 1
ATOM 570 C C . GLY A 1 73 ? 16.555 6.939 -17.621 1.00 87.19 73 GLY A C 1
ATOM 571 O O . GLY A 1 73 ? 17.568 7.533 -17.975 1.00 87.19 73 GLY A O 1
ATOM 572 N N . LEU A 1 74 ? 16.035 7.085 -16.403 1.00 87.25 74 LEU A N 1
ATOM 573 C CA . LEU A 1 74 ? 16.549 8.052 -15.429 1.00 87.25 74 LEU A CA 1
ATOM 574 C C . LEU A 1 74 ? 17.822 7.562 -14.744 1.00 87.25 74 LEU A C 1
ATOM 576 O O . LEU A 1 74 ? 18.720 8.349 -14.449 1.00 87.25 74 LEU A O 1
ATOM 580 N N . VAL A 1 75 ? 17.944 6.251 -14.526 1.00 92.62 75 VAL A N 1
ATOM 581 C CA . VAL A 1 75 ? 19.191 5.678 -14.010 1.00 92.62 75 VAL A CA 1
ATOM 582 C C . VAL A 1 75 ? 20.326 5.842 -15.019 1.00 92.62 75 VAL A C 1
ATOM 584 O O . VAL A 1 75 ? 21.450 6.135 -14.613 1.00 92.62 75 VAL A O 1
ATOM 587 N N . GLU A 1 76 ? 20.052 5.706 -16.317 1.00 91.00 76 GLU A N 1
ATOM 588 C CA . GLU A 1 76 ? 21.036 5.996 -17.368 1.00 91.00 76 GLU A CA 1
ATOM 589 C C . GLU A 1 76 ? 21.443 7.479 -17.397 1.00 91.00 76 GLU A C 1
ATOM 591 O O . GLU A 1 76 ? 22.602 7.785 -17.681 1.00 91.00 76 GLU A O 1
ATOM 596 N N . GLU A 1 77 ? 20.521 8.389 -17.073 1.00 92.19 77 GLU A N 1
ATOM 597 C CA . GLU A 1 77 ? 20.765 9.834 -17.054 1.00 92.19 77 GLU A CA 1
ATOM 598 C C . GLU A 1 77 ? 21.589 10.294 -15.841 1.00 92.19 77 GLU A C 1
ATOM 600 O O . GLU A 1 77 ? 22.564 11.033 -16.003 1.00 92.19 77 GLU A O 1
ATOM 605 N N . GLY A 1 78 ? 21.230 9.852 -14.632 1.00 90.62 78 GLY A N 1
ATOM 606 C CA . GLY A 1 78 ? 21.804 10.384 -13.387 1.00 90.62 78 GLY A CA 1
ATOM 607 C C . GLY A 1 78 ? 22.083 9.355 -12.289 1.00 90.62 78 GLY A C 1
ATOM 608 O O . GLY A 1 78 ? 22.558 9.715 -11.211 1.00 90.62 78 GLY A O 1
ATOM 609 N N . GLY A 1 79 ? 21.847 8.067 -12.542 1.00 96.12 79 GLY A N 1
ATOM 610 C CA . GLY A 1 79 ? 21.985 6.993 -11.557 1.00 96.12 79 GLY A CA 1
ATOM 611 C C . GLY A 1 79 ? 20.759 6.798 -10.663 1.00 96.12 79 GLY A C 1
ATOM 612 O O . GLY A 1 79 ? 19.768 7.518 -10.749 1.00 96.12 79 GLY A O 1
ATOM 613 N N . TRP A 1 80 ? 20.831 5.795 -9.786 1.00 96.81 80 TRP A N 1
ATOM 614 C CA . TRP A 1 80 ? 19.707 5.365 -8.950 1.00 96.81 80 TRP A CA 1
ATOM 615 C C . TRP A 1 80 ? 19.148 6.455 -8.025 1.00 96.81 80 TRP A C 1
ATOM 617 O O . TRP A 1 80 ? 17.940 6.502 -7.824 1.00 96.81 80 TRP A O 1
ATOM 62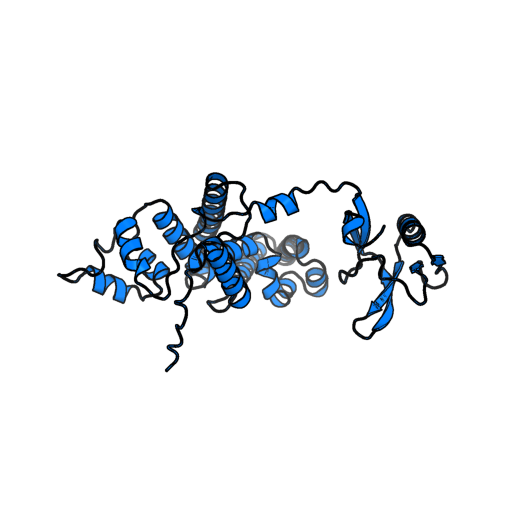7 N N . GLU A 1 81 ? 19.998 7.317 -7.460 1.00 96.12 81 GLU A N 1
ATOM 628 C CA . GLU A 1 81 ? 19.551 8.365 -6.531 1.00 96.12 81 GLU A CA 1
ATOM 629 C C . GLU A 1 81 ? 18.777 9.458 -7.273 1.00 96.12 81 GLU A C 1
ATOM 631 O O . GLU A 1 81 ? 17.674 9.797 -6.860 1.00 96.12 81 GLU A O 1
ATOM 636 N N . TYR A 1 82 ? 19.294 9.903 -8.424 1.00 94.69 82 TYR A N 1
ATOM 637 C CA . TYR A 1 82 ? 18.597 10.830 -9.317 1.00 94.69 82 TYR A CA 1
ATOM 638 C C . TYR A 1 82 ? 17.241 10.273 -9.759 1.00 94.69 82 TYR A C 1
ATOM 640 O O . TYR A 1 82 ? 16.231 10.959 -9.662 1.00 94.69 82 TYR A O 1
ATOM 648 N N . ALA A 1 83 ? 17.194 9.000 -10.163 1.00 93.56 83 ALA A N 1
ATOM 649 C CA . ALA A 1 83 ? 15.951 8.370 -10.596 1.00 93.56 83 ALA A CA 1
ATOM 650 C C . ALA A 1 83 ? 14.861 8.380 -9.511 1.00 93.56 83 ALA A C 1
ATOM 652 O O . ALA A 1 83 ? 13.704 8.633 -9.823 1.00 93.56 83 ALA A O 1
ATOM 653 N N . LEU A 1 84 ? 15.215 8.135 -8.245 1.00 92.81 84 LEU A N 1
ATOM 654 C CA . LEU A 1 84 ? 14.250 8.155 -7.138 1.00 92.81 84 LEU A CA 1
ATOM 655 C C . LEU A 1 84 ? 13.834 9.568 -6.716 1.00 92.81 84 LEU A C 1
ATOM 657 O O . LEU A 1 84 ? 12.763 9.731 -6.139 1.00 92.81 84 LEU A O 1
ATOM 661 N N . GLU A 1 85 ? 14.683 10.570 -6.941 1.00 91.44 85 GLU A N 1
ATOM 662 C CA . GLU A 1 85 ? 14.350 11.971 -6.674 1.00 91.44 85 GLU A CA 1
ATOM 663 C C . GLU A 1 85 ? 13.419 12.536 -7.752 1.00 91.44 85 GLU A C 1
ATOM 665 O O . GLU A 1 85 ? 12.431 13.188 -7.418 1.00 91.44 85 GLU A O 1
ATOM 670 N N . GLU A 1 86 ? 13.693 12.245 -9.025 1.00 90.69 86 GLU A N 1
ATOM 671 C CA . GLU A 1 86 ? 12.859 12.689 -10.146 1.00 90.69 86 GLU A CA 1
ATOM 672 C C . GLU A 1 86 ? 11.521 11.943 -10.198 1.00 90.69 86 GLU A C 1
ATOM 674 O O . GLU A 1 86 ? 10.471 12.569 -10.324 1.00 90.69 86 GLU A O 1
ATOM 679 N N . GLU A 1 87 ? 11.529 10.618 -10.020 1.00 88.44 87 GLU A N 1
ATOM 680 C CA . GLU A 1 87 ? 10.314 9.789 -9.967 1.00 88.44 87 GLU A CA 1
ATOM 681 C C . GLU A 1 87 ? 9.894 9.499 -8.531 1.00 88.44 87 GLU A C 1
ATOM 683 O O . GLU A 1 87 ? 9.418 8.407 -8.210 1.00 88.44 87 GLU A O 1
ATOM 688 N N . TYR A 1 88 ? 10.035 10.488 -7.647 1.00 86.25 88 TYR A N 1
ATOM 689 C CA . TYR A 1 88 ? 9.612 10.350 -6.256 1.00 86.25 88 TYR A CA 1
ATOM 690 C C . TYR A 1 88 ? 8.147 9.906 -6.166 1.00 86.25 88 TYR A C 1
ATOM 692 O O . TYR A 1 88 ? 7.821 8.984 -5.427 1.00 86.25 88 TYR A O 1
ATOM 700 N N . SER A 1 89 ? 7.269 10.487 -6.990 1.00 83.38 89 SER A N 1
ATOM 701 C CA . SER A 1 89 ? 5.870 10.058 -7.096 1.00 83.38 89 SER A CA 1
ATOM 702 C C . SER A 1 89 ? 5.684 8.742 -7.856 1.00 83.38 89 SER A C 1
ATOM 704 O O . SER A 1 89 ? 4.676 8.087 -7.653 1.00 83.38 89 SER A O 1
ATOM 706 N N . GLY A 1 90 ? 6.622 8.309 -8.699 1.00 82.69 90 GLY A N 1
ATOM 707 C CA . GLY A 1 90 ? 6.566 7.003 -9.366 1.00 82.69 90 GLY A CA 1
ATOM 708 C C . GLY A 1 90 ? 6.891 5.830 -8.432 1.00 82.69 90 GLY A C 1
ATOM 709 O O . GLY A 1 90 ? 6.587 4.678 -8.739 1.00 82.69 90 GLY A O 1
ATOM 710 N N . ILE A 1 91 ? 7.472 6.086 -7.254 1.00 86.12 91 ILE A N 1
ATOM 711 C CA . ILE A 1 91 ? 7.849 5.032 -6.299 1.00 86.12 91 ILE A CA 1
ATOM 712 C C . ILE A 1 91 ? 6.648 4.166 -5.897 1.00 86.12 91 ILE A C 1
ATOM 714 O O . ILE A 1 91 ? 6.811 2.947 -5.785 1.00 86.12 91 ILE A O 1
ATOM 718 N N . TYR A 1 92 ? 5.458 4.746 -5.698 1.00 84.81 92 TYR A N 1
ATOM 719 C CA . TYR A 1 92 ? 4.286 3.960 -5.301 1.00 84.81 92 TYR A CA 1
ATOM 720 C C . TYR A 1 92 ? 3.747 3.050 -6.415 1.00 84.81 92 TYR A C 1
ATOM 722 O O . TYR A 1 92 ? 3.221 1.983 -6.102 1.00 84.81 92 TYR A O 1
ATOM 730 N N . SER A 1 93 ? 3.859 3.438 -7.691 1.00 81.56 93 SER A N 1
ATOM 731 C CA . SER A 1 93 ? 3.319 2.663 -8.817 1.00 81.56 93 SER A CA 1
ATOM 732 C C . SER A 1 93 ? 4.322 1.651 -9.365 1.00 81.56 93 SER A C 1
ATOM 734 O O . SER A 1 93 ? 3.943 0.523 -9.685 1.00 81.56 93 SER A O 1
ATOM 736 N N . GLU A 1 94 ? 5.599 2.029 -9.437 1.00 85.19 94 GLU A N 1
ATOM 737 C CA . GLU A 1 94 ? 6.621 1.250 -10.137 1.00 85.19 94 GLU A CA 1
ATOM 738 C C . GLU A 1 94 ? 7.313 0.224 -9.234 1.00 85.19 94 GLU A C 1
ATOM 740 O O . GLU A 1 94 ? 7.597 -0.901 -9.660 1.00 85.19 94 GLU A O 1
ATOM 745 N N . LEU A 1 95 ? 7.595 0.571 -7.970 1.00 88.00 95 LEU A N 1
ATOM 746 C CA . LEU A 1 95 ? 8.298 -0.344 -7.073 1.00 88.00 95 LEU A CA 1
ATOM 747 C C . LEU A 1 95 ? 7.331 -1.344 -6.421 1.00 88.00 95 LEU A C 1
ATOM 749 O O . LEU A 1 95 ? 6.305 -0.939 -5.870 1.00 88.00 95 LEU A O 1
ATOM 753 N N . PRO A 1 96 ? 7.693 -2.643 -6.330 1.00 90.94 96 PRO A N 1
ATOM 754 C CA . PRO A 1 96 ? 6.848 -3.641 -5.675 1.00 90.94 96 PRO A CA 1
ATOM 755 C C . PRO A 1 96 ? 6.481 -3.280 -4.233 1.00 90.94 96 PRO A C 1
ATOM 757 O O . PRO A 1 96 ? 5.347 -3.481 -3.812 1.00 90.94 96 PRO A O 1
ATOM 760 N N . VAL A 1 97 ? 7.434 -2.726 -3.474 1.00 93.38 97 VAL A N 1
ATOM 761 C CA . VAL A 1 97 ? 7.187 -2.287 -2.095 1.00 93.38 97 VAL A CA 1
ATOM 762 C C . VAL A 1 97 ? 6.304 -1.039 -2.041 1.00 93.38 97 VAL A C 1
ATOM 764 O O . VAL A 1 97 ? 5.472 -0.936 -1.147 1.00 93.38 97 VAL A O 1
ATOM 767 N N . GLY A 1 98 ? 6.435 -0.127 -3.008 1.00 92.75 98 GLY A N 1
ATOM 768 C CA . GLY A 1 98 ? 5.602 1.070 -3.093 1.00 92.75 98 GLY A CA 1
ATOM 769 C C . GLY A 1 98 ? 4.137 0.717 -3.321 1.00 92.75 98 GLY A C 1
ATOM 770 O O . GLY A 1 98 ? 3.272 1.208 -2.599 1.00 92.75 98 GLY A O 1
ATOM 771 N N . ARG A 1 99 ? 3.873 -0.246 -4.212 1.00 91.31 99 ARG A N 1
ATOM 772 C CA . ARG A 1 99 ? 2.518 -0.757 -4.444 1.00 91.31 99 ARG A CA 1
ATOM 773 C C . ARG A 1 99 ? 1.913 -1.393 -3.192 1.00 91.31 99 ARG A C 1
ATOM 775 O O . ARG A 1 99 ? 0.738 -1.188 -2.914 1.00 91.31 99 ARG A O 1
ATOM 782 N N . LEU A 1 100 ? 2.710 -2.127 -2.408 1.00 94.75 100 LEU A N 1
ATOM 783 C CA . LEU A 1 100 ? 2.248 -2.683 -1.129 1.00 94.75 100 LEU A CA 1
ATOM 784 C C . LEU A 1 100 ? 1.852 -1.583 -0.138 1.00 94.75 100 LEU A C 1
ATOM 786 O O . LEU A 1 100 ? 0.823 -1.704 0.523 1.00 94.75 100 LEU A O 1
ATOM 790 N N . PHE A 1 101 ? 2.647 -0.516 -0.027 1.00 95.94 101 PHE A N 1
ATOM 791 C CA . PHE A 1 101 ? 2.302 0.622 0.825 1.00 95.94 101 PHE A CA 1
ATOM 792 C C . PHE A 1 101 ? 1.022 1.316 0.353 1.00 95.94 101 PHE A C 1
ATOM 794 O O . PHE A 1 101 ? 0.135 1.546 1.169 1.00 95.94 101 PHE A O 1
ATOM 801 N N . HIS A 1 102 ? 0.895 1.577 -0.947 1.00 94.62 102 HIS A N 1
ATOM 802 C CA . HIS A 1 102 ? -0.302 2.164 -1.548 1.00 94.62 102 HIS A CA 1
ATOM 803 C C . HIS A 1 102 ? -1.566 1.329 -1.273 1.00 94.62 102 HIS A C 1
ATOM 805 O O . HIS A 1 102 ? -2.562 1.846 -0.766 1.00 94.62 102 HIS A O 1
ATOM 811 N N . ASP A 1 103 ? -1.522 0.019 -1.524 1.00 95.00 103 ASP A N 1
ATOM 812 C CA . ASP A 1 103 ? -2.674 -0.863 -1.311 1.00 95.00 103 ASP A CA 1
ATOM 813 C C . ASP A 1 103 ? -3.043 -0.973 0.181 1.00 95.00 103 ASP A C 1
ATOM 815 O O . ASP A 1 103 ? -4.226 -1.015 0.539 1.00 95.00 103 ASP A O 1
ATOM 819 N N . LEU A 1 104 ? -2.046 -0.976 1.076 1.00 96.81 104 LEU A N 1
AT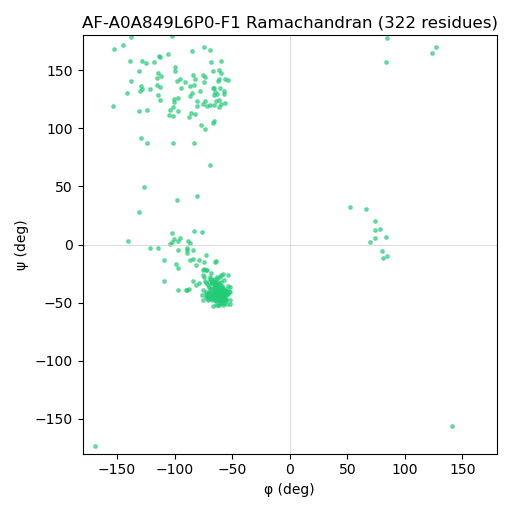OM 820 C CA . LEU A 1 104 ? -2.293 -0.979 2.518 1.00 96.81 104 LEU A CA 1
ATOM 821 C C . LEU A 1 104 ? -2.751 0.371 3.066 1.00 96.81 104 LEU A C 1
ATOM 823 O O . LEU A 1 104 ? -3.389 0.377 4.117 1.00 96.81 104 LEU A O 1
ATOM 827 N N . ASP A 1 105 ? -2.479 1.487 2.393 1.00 96.12 105 ASP A N 1
ATOM 828 C CA . ASP A 1 105 ? -3.037 2.799 2.732 1.00 96.12 105 ASP A CA 1
ATOM 829 C C . ASP A 1 105 ? -4.563 2.791 2.557 1.00 96.12 105 ASP A C 1
ATOM 831 O O . ASP A 1 105 ? -5.314 3.018 3.517 1.00 96.12 105 ASP A O 1
ATOM 835 N N . ALA A 1 106 ? -5.031 2.361 1.382 1.00 96.62 106 ALA A N 1
ATOM 836 C CA . ALA A 1 106 ? -6.453 2.165 1.112 1.00 96.62 106 ALA A CA 1
ATOM 837 C C . ALA A 1 106 ? -7.107 1.238 2.151 1.00 96.62 106 ALA A C 1
ATOM 839 O O . ALA A 1 106 ? -8.178 1.536 2.692 1.00 96.62 106 ALA A O 1
ATOM 840 N N . TYR A 1 107 ? -6.435 0.148 2.522 1.00 98.06 107 TYR A N 1
ATOM 841 C CA . TYR A 1 107 ? -6.938 -0.741 3.563 1.00 98.06 107 TYR A CA 1
ATOM 842 C C . TYR A 1 107 ? -6.967 -0.075 4.944 1.00 98.06 107 TYR A C 1
ATOM 844 O O . TYR A 1 107 ? -8.010 -0.048 5.604 1.00 98.06 107 TYR A O 1
ATOM 852 N N . ALA A 1 108 ? -5.850 0.494 5.394 1.00 97.06 108 ALA A N 1
ATOM 853 C CA . ALA A 1 108 ? -5.694 1.054 6.730 1.00 97.06 108 ALA A CA 1
ATOM 854 C C . ALA A 1 108 ? -6.635 2.236 6.983 1.00 97.06 108 ALA A C 1
ATOM 856 O O . ALA A 1 108 ? -7.208 2.332 8.075 1.00 97.06 108 ALA A O 1
ATOM 857 N N . ASN A 1 109 ? -6.829 3.105 5.991 1.00 95.62 109 ASN A N 1
ATOM 858 C CA . ASN A 1 109 ? -7.604 4.336 6.126 1.00 95.62 109 ASN A CA 1
ATOM 859 C C . ASN A 1 109 ? -9.054 4.187 5.646 1.00 95.62 109 ASN A C 1
ATOM 861 O O . ASN A 1 109 ? -9.968 4.633 6.340 1.00 95.62 109 ASN A O 1
ATOM 865 N N . TYR A 1 110 ? -9.294 3.461 4.553 1.00 96.56 110 TYR A N 1
ATOM 866 C CA . TYR A 1 110 ? -10.612 3.376 3.912 1.00 96.56 110 TYR A CA 1
ATOM 867 C C . TYR A 1 110 ? -11.297 2.015 4.077 1.00 96.56 110 TYR A C 1
ATOM 869 O O . TYR A 1 110 ? -12.509 1.898 3.881 1.00 96.56 110 TYR A O 1
ATOM 877 N N . GLY A 1 111 ? -10.572 0.984 4.517 1.00 97.00 111 GLY A N 1
ATOM 878 C CA . GLY A 1 111 ? -11.149 -0.333 4.784 1.00 97.00 111 GLY A CA 1
ATOM 879 C C . GLY A 1 111 ? -11.494 -1.144 3.551 1.00 97.00 111 GLY A C 1
ATOM 880 O O . GLY A 1 111 ? -12.322 -2.053 3.650 1.00 97.00 111 GLY A O 1
ATOM 881 N N . ILE A 1 112 ? -10.886 -0.798 2.423 1.00 97.56 112 ILE A N 1
ATOM 882 C CA . ILE A 1 112 ? -1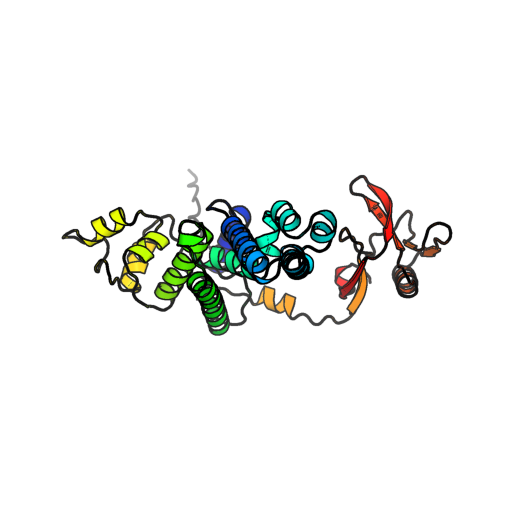1.058 -1.445 1.126 1.00 97.56 112 ILE A CA 1
ATOM 883 C C . ILE A 1 112 ? -9.725 -2.042 0.669 1.00 97.56 112 ILE A C 1
ATOM 885 O O . ILE A 1 112 ? -8.663 -1.624 1.118 1.00 97.56 112 ILE A O 1
ATOM 889 N N . VAL A 1 113 ? -9.783 -3.030 -0.211 1.00 96.94 113 VAL A N 1
ATOM 890 C CA . VAL A 1 113 ? -8.625 -3.681 -0.828 1.00 96.94 113 VAL A CA 1
ATOM 891 C C . VAL A 1 113 ? -8.654 -3.380 -2.315 1.00 96.94 113 VAL A C 1
ATOM 893 O O . VAL A 1 113 ? -9.680 -3.589 -2.958 1.00 96.94 113 VAL A O 1
ATOM 896 N N . LEU A 1 114 ? -7.538 -2.889 -2.849 1.00 94.19 114 LEU A N 1
ATOM 897 C CA . LEU A 1 114 ? -7.438 -2.493 -4.257 1.00 94.19 114 LEU A CA 1
ATOM 898 C C . LEU A 1 114 ? -7.137 -3.672 -5.179 1.00 94.19 114 LEU A C 1
ATOM 900 O O . LEU A 1 114 ? -7.564 -3.686 -6.330 1.00 94.19 114 LEU A O 1
ATOM 904 N N . THR A 1 115 ? -6.408 -4.672 -4.679 1.00 93.06 115 THR A N 1
ATOM 905 C CA . THR A 1 115 ? -6.129 -5.890 -5.439 1.00 93.06 115 THR A CA 1
ATOM 906 C C . THR A 1 115 ? -7.408 -6.740 -5.549 1.00 93.06 115 THR A C 1
ATOM 908 O O . THR A 1 115 ? -7.911 -7.193 -4.515 1.00 93.06 115 THR A O 1
ATOM 911 N N . PRO A 1 116 ? -7.918 -7.006 -6.771 1.00 93.00 116 PRO A N 1
ATOM 912 C CA . PRO A 1 116 ? -9.128 -7.801 -6.965 1.00 93.00 116 PRO A CA 1
ATOM 913 C C . PRO A 1 116 ? -8.980 -9.229 -6.433 1.00 93.00 116 PRO A C 1
ATOM 915 O O . PRO A 1 116 ? -7.931 -9.858 -6.591 1.00 93.00 116 PRO A O 1
ATOM 918 N N . ALA A 1 117 ? -10.048 -9.772 -5.854 1.00 95.00 117 ALA A N 1
ATOM 919 C CA . ALA A 1 117 ? -10.091 -11.135 -5.337 1.00 95.00 117 ALA A CA 1
ATOM 920 C C . ALA A 1 117 ? -11.414 -11.830 -5.681 1.00 95.00 117 ALA A C 1
ATOM 922 O O . ALA A 1 117 ? -12.485 -11.230 -5.618 1.00 95.00 117 ALA A O 1
ATOM 923 N N . ARG A 1 118 ? -11.337 -13.124 -6.026 1.00 92.38 118 ARG A N 1
ATOM 924 C CA . ARG A 1 118 ? -12.509 -13.930 -6.428 1.00 92.38 118 ARG A CA 1
ATOM 925 C C . ARG A 1 118 ? -13.471 -14.204 -5.280 1.00 92.38 118 ARG A C 1
ATOM 927 O O . ARG A 1 118 ? -14.659 -14.411 -5.500 1.00 92.38 118 ARG A O 1
ATOM 934 N N . ASP A 1 119 ? -12.945 -14.236 -4.066 1.00 94.44 119 ASP A N 1
ATOM 935 C CA . ASP A 1 119 ? -13.695 -14.529 -2.861 1.00 94.44 119 ASP A CA 1
ATOM 936 C C . ASP A 1 119 ? -13.041 -13.867 -1.641 1.00 94.44 119 ASP A C 1
ATOM 938 O O . ASP A 1 119 ? -11.919 -13.347 -1.682 1.00 94.44 119 ASP A O 1
ATOM 942 N N . VAL A 1 120 ? -13.787 -13.875 -0.537 1.00 96.12 120 VAL A N 1
ATOM 943 C CA . VAL A 1 120 ? -13.380 -13.258 0.730 1.00 96.12 120 VAL A CA 1
ATOM 944 C C . VAL A 1 120 ? -12.137 -13.930 1.313 1.00 96.12 120 VAL A C 1
ATOM 946 O O . VAL A 1 120 ? -11.313 -13.249 1.918 1.00 96.12 120 VAL A O 1
ATOM 949 N N . GLU A 1 121 ? -11.981 -15.242 1.128 1.00 96.88 121 GLU A N 1
ATOM 950 C CA . GLU A 1 121 ? -10.842 -15.994 1.660 1.00 96.88 121 GLU A CA 1
ATOM 951 C C . GLU A 1 121 ? -9.540 -15.579 0.967 1.00 96.88 121 GLU A C 1
ATOM 953 O O . GLU A 1 121 ? -8.559 -15.243 1.630 1.00 96.88 121 GLU A O 1
ATOM 958 N N . THR A 1 122 ? -9.555 -15.505 -0.362 1.00 96.31 122 THR A N 1
ATOM 959 C CA . THR A 1 122 ? -8.443 -15.020 -1.182 1.00 96.31 122 THR A CA 1
ATOM 960 C C . THR A 1 122 ? -8.081 -13.585 -0.805 1.00 96.31 122 THR A C 1
ATOM 962 O O . THR A 1 122 ? -6.903 -13.259 -0.650 1.00 96.31 122 THR A O 1
ATOM 965 N N . ARG A 1 123 ? -9.082 -12.722 -0.588 1.00 97.12 123 ARG A N 1
ATOM 966 C CA . ARG A 1 123 ? -8.848 -11.335 -0.162 1.00 97.12 123 ARG A CA 1
ATOM 967 C C . ARG A 1 123 ? -8.215 -11.250 1.225 1.00 97.12 123 ARG A C 1
ATOM 969 O O . ARG A 1 123 ? -7.298 -10.458 1.435 1.00 97.12 123 ARG A O 1
ATOM 976 N N . GLU A 1 124 ? -8.654 -12.090 2.162 1.00 98.06 124 GLU A N 1
ATOM 977 C CA . GLU A 1 124 ? -8.030 -12.187 3.483 1.00 98.06 124 GLU A CA 1
ATOM 978 C C . GLU A 1 124 ? -6.572 -12.663 3.383 1.00 98.06 124 GLU A C 1
ATOM 980 O O . GLU A 1 124 ? -5.700 -12.118 4.060 1.00 98.06 124 GLU A O 1
ATOM 985 N N . GLN A 1 125 ? -6.281 -13.644 2.523 1.00 97.81 125 GLN A N 1
ATOM 986 C CA . GLN A 1 125 ? -4.917 -14.128 2.294 1.00 97.81 125 GLN A CA 1
ATOM 987 C C . GLN A 1 125 ? -4.005 -13.034 1.723 1.00 97.81 125 GLN A C 1
ATOM 989 O O . GLN A 1 125 ? -2.869 -12.901 2.181 1.00 97.81 125 GLN A O 1
ATOM 994 N N . ILE A 1 126 ? -4.502 -12.227 0.777 1.00 96.38 126 ILE A N 1
ATOM 995 C CA . ILE A 1 126 ? -3.793 -11.056 0.238 1.00 96.38 126 ILE A CA 1
ATOM 996 C C . ILE A 1 126 ? -3.457 -10.077 1.367 1.00 96.38 126 ILE A C 1
ATOM 998 O O . ILE A 1 126 ? -2.287 -9.761 1.566 1.00 96.38 126 ILE A O 1
ATOM 1002 N N . LEU A 1 127 ? -4.448 -9.684 2.174 1.00 98.00 127 LEU A N 1
ATOM 1003 C CA . LEU A 1 127 ? -4.240 -8.772 3.302 1.00 98.00 127 LEU A CA 1
ATOM 1004 C C . LEU A 1 127 ? -3.214 -9.302 4.309 1.00 98.00 127 LEU A C 1
ATOM 1006 O O . LEU A 1 127 ? -2.318 -8.570 4.725 1.00 98.00 127 LEU A O 1
ATOM 1010 N N . ARG A 1 128 ? -3.318 -10.579 4.697 1.00 98.38 128 ARG A N 1
ATOM 1011 C CA . ARG A 1 128 ? -2.368 -11.214 5.624 1.00 98.38 128 ARG A CA 1
ATOM 1012 C C . ARG A 1 128 ? -0.951 -11.220 5.066 1.00 98.38 128 ARG A C 1
ATOM 1014 O O . ARG A 1 128 ? -0.016 -10.919 5.804 1.00 98.38 128 ARG A O 1
ATOM 1021 N N . ARG A 1 129 ? -0.798 -11.560 3.784 1.00 97.81 129 ARG A N 1
ATOM 1022 C CA . ARG A 1 129 ? 0.494 -11.548 3.094 1.00 97.81 129 ARG A CA 1
ATOM 1023 C C . ARG A 1 129 ? 1.076 -10.138 3.079 1.00 97.81 129 ARG A C 1
ATOM 1025 O O . ARG A 1 129 ? 2.210 -9.967 3.503 1.00 97.81 129 ARG A O 1
ATOM 1032 N N . ASP A 1 130 ? 0.312 -9.148 2.632 1.00 97.62 130 ASP A N 1
ATOM 1033 C CA . ASP A 1 130 ? 0.817 -7.791 2.401 1.00 97.62 130 ASP A CA 1
ATOM 1034 C C . ASP A 1 130 ? 1.175 -7.094 3.717 1.00 97.62 130 ASP A C 1
ATOM 1036 O O . ASP A 1 130 ? 2.271 -6.545 3.854 1.00 97.62 130 ASP A O 1
ATOM 1040 N N . VAL A 1 131 ? 0.305 -7.202 4.730 1.00 98.44 131 VAL A N 1
ATOM 1041 C CA . VAL A 1 131 ? 0.606 -6.722 6.088 1.00 98.44 131 VAL A CA 1
ATOM 1042 C C . VAL A 1 131 ? 1.829 -7.448 6.650 1.00 98.44 131 VAL A C 1
ATOM 1044 O O . VAL A 1 131 ? 2.726 -6.793 7.178 1.00 98.44 131 VAL A O 1
ATOM 1047 N N . GLY A 1 132 ? 1.904 -8.775 6.506 1.00 98.19 132 GLY A N 1
ATOM 1048 C CA . GLY A 1 132 ? 3.037 -9.573 6.979 1.00 98.19 132 GLY A CA 1
ATOM 1049 C C . GLY A 1 132 ? 4.363 -9.168 6.332 1.00 98.19 132 GLY A C 1
ATOM 1050 O O . GLY A 1 132 ? 5.342 -8.941 7.038 1.00 98.19 132 GLY A O 1
ATOM 1051 N N . MET A 1 133 ? 4.385 -8.984 5.010 1.00 97.75 133 MET A N 1
ATOM 1052 C CA . MET A 1 133 ? 5.575 -8.558 4.268 1.00 97.75 133 MET A CA 1
ATOM 1053 C C . MET A 1 133 ? 6.093 -7.196 4.741 1.00 97.75 133 MET A C 1
ATOM 1055 O O . MET A 1 133 ? 7.296 -7.041 4.959 1.00 97.75 133 MET A O 1
ATOM 1059 N N . LEU A 1 134 ? 5.213 -6.207 4.940 1.00 97.62 134 LEU A N 1
ATOM 1060 C CA . LEU A 1 134 ? 5.659 -4.903 5.437 1.00 97.62 134 LEU A CA 1
ATOM 1061 C C . LEU A 1 134 ? 6.035 -4.938 6.923 1.00 97.62 134 LEU A C 1
ATOM 1063 O O . LEU A 1 134 ? 6.947 -4.223 7.330 1.00 97.62 134 LEU A O 1
ATOM 1067 N N . GLN A 1 135 ? 5.403 -5.785 7.739 1.00 97.88 135 GLN A N 1
ATOM 1068 C CA . GLN A 1 135 ? 5.842 -6.003 9.120 1.00 97.88 135 GLN A CA 1
ATOM 1069 C C . GLN A 1 135 ? 7.250 -6.603 9.181 1.00 97.88 135 GLN A C 1
ATOM 1071 O O . GLN A 1 135 ? 8.064 -6.146 9.982 1.00 97.88 135 GLN A O 1
ATOM 1076 N N . GLU A 1 136 ? 7.556 -7.586 8.332 1.00 97.19 136 GLU A N 1
ATOM 1077 C CA . GLU A 1 136 ? 8.897 -8.168 8.220 1.00 97.19 136 GLU A CA 1
ATOM 1078 C C . GLU A 1 136 ? 9.919 -7.128 7.755 1.00 97.19 136 GLU A C 1
ATOM 1080 O O . GLU A 1 136 ? 10.994 -7.021 8.347 1.00 97.19 136 GLU A O 1
ATOM 1085 N N . LEU A 1 137 ? 9.566 -6.307 6.760 1.00 95.50 137 LEU A N 1
ATOM 1086 C CA . LEU A 1 137 ? 10.409 -5.205 6.301 1.00 95.50 137 LEU A CA 1
ATOM 1087 C C . LEU A 1 137 ? 10.724 -4.230 7.441 1.00 95.50 137 LEU A C 1
ATOM 1089 O O . LEU A 1 137 ? 11.890 -3.922 7.684 1.00 95.50 137 LEU A O 1
ATOM 1093 N N . ILE A 1 138 ? 9.706 -3.773 8.174 1.00 95.25 138 ILE A N 1
ATOM 1094 C CA . ILE A 1 138 ? 9.883 -2.857 9.306 1.00 95.25 138 ILE A CA 1
ATOM 1095 C C . ILE A 1 138 ? 10.717 -3.508 10.416 1.00 95.25 138 ILE A C 1
ATOM 1097 O O . ILE A 1 138 ? 11.604 -2.857 10.963 1.00 95.25 138 ILE A O 1
ATOM 1101 N N . ALA A 1 139 ? 10.499 -4.791 10.716 1.00 95.75 139 ALA A N 1
ATOM 1102 C CA . ALA A 1 139 ? 11.258 -5.520 11.732 1.00 95.75 139 ALA A CA 1
ATOM 1103 C C . ALA A 1 139 ? 12.740 -5.708 11.358 1.00 95.75 139 ALA A C 1
ATOM 1105 O O . ALA A 1 139 ? 13.602 -5.709 12.236 1.00 95.75 139 ALA A O 1
ATOM 1106 N N . ALA A 1 140 ? 13.043 -5.849 10.066 1.00 95.44 140 ALA A N 1
ATOM 1107 C CA . ALA A 1 140 ? 14.407 -5.939 9.553 1.00 95.44 140 ALA A CA 1
ATOM 1108 C C . ALA A 1 140 ? 15.114 -4.574 9.457 1.00 95.44 140 ALA A C 1
ATOM 1110 O O . ALA A 1 140 ? 16.332 -4.524 9.272 1.00 95.44 140 ALA A O 1
ATOM 1111 N N . THR A 1 141 ? 14.372 -3.471 9.578 1.00 95.75 141 THR A N 1
ATOM 1112 C CA . THR A 1 141 ? 14.885 -2.123 9.331 1.00 95.75 141 THR A CA 1
ATOM 1113 C C . THR A 1 141 ? 15.305 -1.430 10.637 1.00 95.75 141 THR A C 1
ATOM 1115 O O . THR A 1 141 ? 14.489 -1.303 11.548 1.00 95.75 141 THR A O 1
ATOM 1118 N N . PRO A 1 142 ? 16.546 -0.916 10.760 1.00 96.75 142 PRO A N 1
ATOM 1119 C CA . PRO A 1 142 ? 17.008 -0.153 11.929 1.00 96.75 142 PRO A CA 1
ATOM 1120 C C . PRO A 1 142 ? 16.360 1.242 12.072 1.00 96.75 142 PRO A C 1
ATOM 1122 O O . PRO A 1 142 ? 17.027 2.268 11.931 1.00 96.75 142 PRO A O 1
ATOM 1125 N N . LEU A 1 143 ? 15.061 1.299 12.375 1.00 96.38 143 LEU A N 1
ATOM 1126 C CA . LEU A 1 143 ? 14.232 2.510 12.290 1.00 96.38 143 LEU A CA 1
ATOM 1127 C C . LEU A 1 143 ? 14.808 3.731 13.025 1.00 96.38 143 LEU A C 1
ATOM 1129 O O . LEU A 1 143 ? 14.850 4.825 12.462 1.00 96.38 143 LEU A O 1
ATOM 1133 N N . GLU A 1 144 ? 15.250 3.571 14.276 1.00 96.38 144 GLU A N 1
ATOM 1134 C CA . GLU A 1 144 ? 15.852 4.650 15.066 1.00 96.38 144 GLU A CA 1
ATOM 1135 C C . GLU A 1 144 ? 17.185 5.112 14.481 1.00 96.38 144 GLU A C 1
ATOM 1137 O O . GLU A 1 144 ? 17.422 6.311 14.353 1.00 96.38 144 GLU A O 1
ATOM 1142 N N . ALA A 1 145 ? 18.055 4.162 14.130 1.00 95.88 145 ALA A N 1
ATOM 1143 C CA . ALA A 1 145 ? 19.391 4.457 13.620 1.00 95.88 145 ALA A CA 1
ATOM 1144 C C . ALA A 1 145 ? 19.337 5.125 12.241 1.00 95.88 145 ALA A C 1
ATOM 1146 O O . ALA A 1 145 ? 20.204 5.929 11.908 1.00 95.88 145 ALA A O 1
ATOM 1147 N N . TRP A 1 146 ? 18.318 4.796 11.447 1.00 96.12 146 TRP A N 1
ATOM 1148 C CA . TRP A 1 146 ? 18.096 5.360 10.119 1.00 96.12 146 TRP A CA 1
ATOM 1149 C C . TRP A 1 146 ? 17.245 6.633 10.153 1.00 96.12 146 TRP A C 1
ATOM 1151 O O . TRP A 1 146 ? 17.081 7.274 9.121 1.00 96.12 146 TRP A O 1
ATOM 1161 N N . GLY A 1 147 ? 16.737 7.027 11.326 1.00 95.62 147 GLY A N 1
ATOM 1162 C CA . GLY A 1 147 ? 15.947 8.245 11.503 1.00 95.62 147 GLY A CA 1
ATOM 1163 C C . GLY A 1 147 ? 14.520 8.163 10.961 1.00 95.62 147 GLY A C 1
ATOM 1164 O O . GLY A 1 147 ? 13.853 9.187 10.907 1.00 95.62 147 GLY A O 1
ATOM 1165 N N . ILE A 1 148 ? 14.030 6.970 10.611 1.00 95.75 148 ILE A N 1
ATOM 1166 C CA . ILE A 1 148 ? 12.736 6.785 9.932 1.00 95.75 148 ILE A CA 1
ATOM 1167 C C . ILE A 1 148 ? 11.602 6.318 10.854 1.00 95.75 148 ILE A C 1
ATOM 1169 O O . ILE A 1 148 ? 10.485 6.089 10.404 1.00 95.75 148 ILE A O 1
ATOM 1173 N N . LYS A 1 149 ? 11.853 6.166 12.161 1.00 95.06 149 LYS A N 1
ATOM 1174 C CA . LYS A 1 149 ? 10.864 5.651 13.129 1.00 95.06 149 LYS A CA 1
ATOM 1175 C C . LYS A 1 149 ? 9.509 6.368 13.091 1.00 95.06 149 LYS A C 1
ATOM 1177 O O . LYS A 1 149 ? 8.480 5.737 13.316 1.00 95.06 149 LYS A O 1
ATOM 1182 N N . ASN A 1 150 ? 9.521 7.679 12.870 1.00 91.94 150 ASN A N 1
ATOM 1183 C CA . ASN A 1 150 ? 8.318 8.510 12.912 1.00 91.94 150 ASN A CA 1
ATOM 1184 C C . ASN A 1 150 ? 7.718 8.769 11.522 1.00 91.94 150 ASN A C 1
ATOM 1186 O O . ASN A 1 150 ? 6.730 9.497 11.427 1.00 91.94 150 ASN A O 1
ATOM 1190 N N . GLU A 1 151 ? 8.295 8.182 10.472 1.00 94.69 151 GLU A N 1
ATOM 1191 C CA . GLU A 1 151 ? 7.841 8.385 9.100 1.00 94.69 151 GLU A CA 1
ATOM 1192 C C . GLU A 1 151 ? 6.467 7.769 8.846 1.00 94.69 151 GLU A C 1
ATOM 1194 O O . GLU A 1 151 ? 6.027 6.831 9.527 1.00 94.69 151 GLU A O 1
ATOM 1199 N N . HIS A 1 152 ? 5.786 8.301 7.827 1.00 93.50 152 HIS A N 1
ATOM 1200 C CA . HIS A 1 152 ? 4.448 7.857 7.445 1.00 93.50 152 HIS A CA 1
ATOM 1201 C C . HIS A 1 152 ? 4.412 6.346 7.164 1.00 93.50 152 HIS A C 1
ATOM 1203 O O . HIS A 1 152 ? 3.525 5.662 7.671 1.00 93.50 152 HIS A O 1
ATOM 1209 N N . ALA A 1 153 ? 5.425 5.810 6.474 1.00 95.25 153 ALA A N 1
ATOM 1210 C CA . ALA A 1 153 ? 5.554 4.382 6.183 1.00 95.25 153 ALA A CA 1
ATOM 1211 C C . ALA A 1 153 ? 5.426 3.504 7.444 1.00 95.25 153 ALA A C 1
ATOM 1213 O O . ALA A 1 153 ? 4.602 2.594 7.499 1.00 95.25 153 ALA A O 1
ATOM 1214 N N . VAL A 1 154 ? 6.183 3.807 8.505 1.00 96.50 154 VAL A N 1
ATOM 1215 C CA . VAL A 1 154 ? 6.174 3.018 9.751 1.00 96.50 154 VAL A CA 1
ATOM 1216 C C . VAL A 1 154 ? 4.806 3.084 10.431 1.00 96.50 154 VAL A C 1
ATOM 1218 O O . VAL A 1 154 ? 4.266 2.070 10.883 1.00 96.50 154 VAL A O 1
ATOM 1221 N N . ARG A 1 155 ? 4.217 4.284 10.493 1.00 96.00 155 ARG A N 1
ATOM 1222 C CA . ARG A 1 155 ? 2.878 4.487 11.061 1.00 96.00 155 ARG A CA 1
ATOM 1223 C C . ARG A 1 155 ? 1.810 3.717 10.291 1.00 96.00 155 ARG A C 1
ATOM 1225 O O . ARG A 1 155 ? 0.933 3.126 10.922 1.00 96.00 155 ARG A O 1
ATOM 1232 N N . LEU A 1 156 ? 1.887 3.727 8.964 1.00 96.94 156 LEU A N 1
ATOM 1233 C CA . LEU A 1 156 ? 0.952 3.043 8.084 1.00 96.94 156 LEU A CA 1
ATOM 1234 C C . LEU A 1 156 ? 0.997 1.525 8.302 1.00 96.94 156 LEU A C 1
ATOM 1236 O O . LEU A 1 156 ? -0.052 0.927 8.528 1.00 96.94 156 LEU A O 1
ATOM 1240 N N . VAL A 1 157 ? 2.187 0.915 8.371 1.00 98.00 157 VAL A N 1
ATOM 1241 C CA . VAL A 1 157 ? 2.323 -0.529 8.660 1.00 98.00 157 VAL A CA 1
ATOM 1242 C C . VAL A 1 157 ? 1.697 -0.892 10.005 1.00 98.00 157 VAL A C 1
ATOM 1244 O O . VAL A 1 157 ? 0.929 -1.852 10.099 1.00 98.00 157 VAL A O 1
ATOM 1247 N N . HIS A 1 158 ? 1.966 -0.110 11.055 1.00 97.94 158 HIS A N 1
ATOM 1248 C CA . HIS A 1 158 ? 1.354 -0.350 12.362 1.00 97.94 158 HIS A CA 1
ATOM 1249 C C . HIS A 1 158 ? -0.170 -0.174 12.337 1.00 97.94 158 HIS A C 1
ATOM 1251 O O . HIS A 1 158 ? -0.883 -0.961 12.962 1.00 97.94 158 HIS A O 1
ATOM 1257 N N . LYS A 1 159 ? -0.689 0.816 11.599 1.00 98.00 159 LYS A N 1
ATOM 1258 C CA . LYS A 1 159 ? -2.134 1.037 11.451 1.00 98.00 159 LYS A CA 1
ATOM 1259 C C . LYS A 1 159 ? -2.805 -0.106 10.685 1.00 98.00 159 LYS A C 1
ATOM 1261 O O . LYS A 1 159 ? -3.826 -0.611 11.147 1.00 98.00 159 LYS A O 1
ATOM 1266 N N . ALA A 1 160 ? -2.222 -0.550 9.572 1.00 98.31 160 ALA A N 1
ATOM 1267 C CA . ALA A 1 160 ? -2.711 -1.683 8.787 1.00 98.31 160 ALA A CA 1
ATOM 1268 C C . ALA A 1 160 ? -2.715 -2.980 9.613 1.00 98.31 160 ALA A C 1
ATOM 1270 O O . ALA A 1 160 ? -3.707 -3.706 9.628 1.00 98.31 160 ALA A O 1
ATOM 1271 N N . SER A 1 161 ? -1.651 -3.229 10.385 1.00 98.56 161 SER A N 1
ATOM 1272 C CA . SER A 1 161 ? -1.566 -4.371 11.304 1.00 98.56 161 SER A CA 1
ATOM 1273 C C . SER A 1 161 ? -2.640 -4.328 12.397 1.00 98.56 161 SER A C 1
ATOM 1275 O O . SER A 1 161 ? -3.352 -5.311 12.612 1.00 98.56 161 SER A O 1
ATOM 1277 N N . ALA A 1 162 ? -2.820 -3.175 13.050 1.00 98.44 162 ALA A N 1
ATOM 1278 C CA . ALA A 1 162 ? -3.871 -2.975 14.047 1.00 98.44 162 ALA A CA 1
ATOM 1279 C C . ALA A 1 162 ? -5.273 -3.195 13.459 1.00 98.44 162 ALA A C 1
ATOM 1281 O O . ALA A 1 162 ? -6.149 -3.768 14.110 1.00 98.44 162 ALA A O 1
ATOM 1282 N N . ARG A 1 163 ? -5.484 -2.756 12.215 1.00 98.50 163 ARG A N 1
ATOM 1283 C CA . ARG A 1 163 ? -6.746 -2.939 11.504 1.00 98.50 163 ARG A CA 1
ATOM 1284 C C . ARG A 1 163 ? -7.010 -4.405 11.184 1.00 98.50 163 ARG A C 1
ATOM 1286 O O . ARG A 1 163 ? -8.118 -4.874 11.429 1.00 98.50 163 ARG A O 1
ATOM 1293 N N . LEU A 1 164 ? -5.990 -5.132 10.732 1.00 98.56 164 LEU A N 1
ATOM 1294 C CA . LEU A 1 164 ? -6.092 -6.564 10.474 1.00 98.56 164 LEU A CA 1
ATOM 1295 C C . LEU A 1 164 ? -6.458 -7.327 11.751 1.00 98.56 164 LEU A C 1
ATOM 1297 O O . LEU A 1 164 ? -7.371 -8.147 11.718 1.00 98.56 164 LEU A O 1
ATOM 1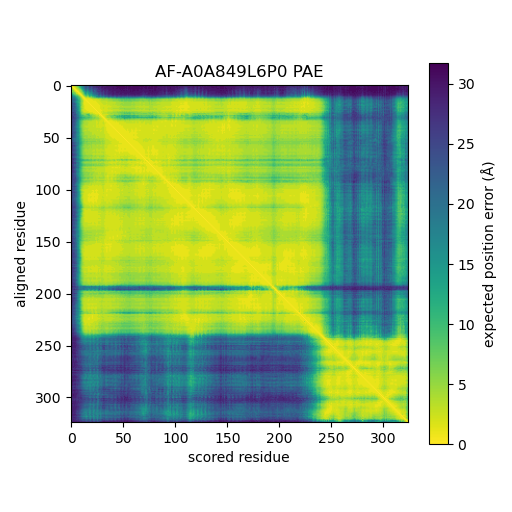301 N N . LYS A 1 165 ? -5.841 -6.999 12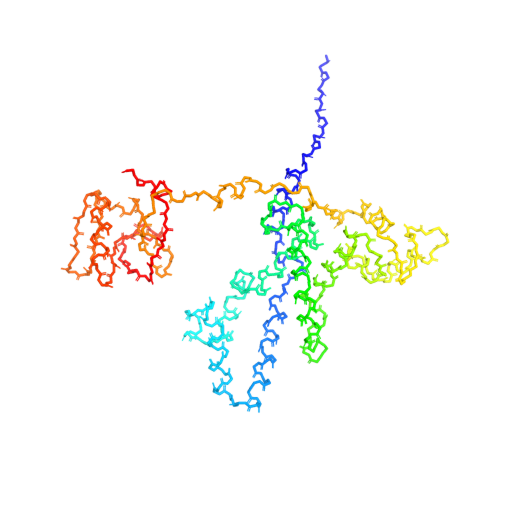.895 1.00 98.31 165 LYS A N 1
ATOM 1302 C CA . LYS A 1 165 ? -6.239 -7.564 14.197 1.00 98.31 165 LYS A CA 1
ATOM 1303 C C . LYS A 1 165 ? -7.724 -7.348 14.481 1.00 98.31 165 LYS A C 1
ATOM 1305 O O . LYS A 1 165 ? -8.435 -8.314 14.749 1.00 98.31 165 LYS A O 1
ATOM 1310 N N . LEU A 1 166 ? -8.209 -6.107 14.362 1.00 97.19 166 LEU A N 1
ATOM 1311 C CA . LEU A 1 166 ? -9.628 -5.801 14.570 1.00 97.19 166 LEU A CA 1
ATOM 1312 C C . LEU A 1 166 ? -10.539 -6.595 13.642 1.00 97.19 166 LEU A C 1
ATOM 1314 O O . LEU A 1 166 ? -11.530 -7.167 14.096 1.00 97.19 166 LEU A O 1
ATOM 1318 N N . ASP A 1 167 ? -10.201 -6.640 12.357 1.00 97.75 167 ASP A N 1
ATOM 1319 C CA . ASP A 1 167 ? -10.998 -7.338 11.360 1.00 97.75 167 ASP A CA 1
ATOM 1320 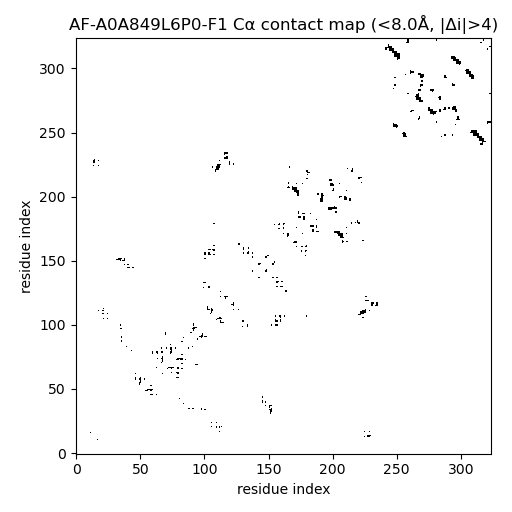C C . ASP A 1 167 ? -11.049 -8.841 11.633 1.00 97.75 167 ASP A C 1
ATOM 1322 O O . ASP A 1 167 ? -12.066 -9.464 11.335 1.00 97.75 167 ASP A O 1
ATOM 1326 N N . LEU A 1 168 ? -9.995 -9.426 12.200 1.00 97.12 168 LEU A N 1
ATOM 1327 C CA . LEU A 1 168 ? -9.910 -10.844 12.560 1.00 97.12 168 LEU A CA 1
ATOM 1328 C C . LEU A 1 168 ? -10.467 -11.163 13.956 1.00 97.12 168 LEU A C 1
ATOM 1330 O O . LEU A 1 168 ? -10.460 -12.319 14.375 1.00 97.12 168 LEU A O 1
ATOM 1334 N N . GLY A 1 169 ? -10.980 -10.162 14.674 1.00 97.38 169 GLY A N 1
ATOM 1335 C CA . GLY A 1 169 ? -11.515 -10.339 16.022 1.00 97.38 169 GLY A CA 1
ATOM 1336 C C . GLY A 1 169 ? -10.444 -10.437 17.112 1.00 97.38 169 GLY A C 1
ATOM 1337 O O . GLY A 1 169 ? -10.758 -10.812 18.242 1.00 97.38 169 GLY A O 1
ATOM 1338 N N . GLU A 1 170 ? -9.196 -10.094 16.804 1.00 98.31 170 GLU A N 1
ATOM 1339 C CA . GLU A 1 170 ? -8.091 -10.076 17.757 1.00 98.31 170 GLU A CA 1
ATOM 1340 C C . GLU A 1 170 ? -8.086 -8.776 18.581 1.00 98.31 170 GLU A C 1
ATOM 1342 O O . GLU A 1 170 ? -8.388 -7.696 18.061 1.00 98.31 170 GLU A O 1
ATOM 1347 N N . PRO A 1 171 ? -7.744 -8.839 19.880 1.00 98.19 171 PRO A N 1
ATOM 1348 C CA . PRO A 1 171 ? -7.709 -7.652 20.721 1.00 98.19 171 PRO A CA 1
ATOM 1349 C C . PRO A 1 171 ? -6.605 -6.680 20.289 1.00 98.19 171 PRO A C 1
ATOM 1351 O O . PRO A 1 171 ? -5.524 -7.091 19.864 1.00 98.19 171 PRO A O 1
ATOM 1354 N N . VAL A 1 172 ? -6.860 -5.390 20.501 1.00 98.50 172 VAL A N 1
ATOM 1355 C CA . VAL A 1 172 ? -5.899 -4.303 20.276 1.00 98.50 172 VAL A CA 1
ATOM 1356 C C . VAL A 1 172 ? -5.501 -3.624 21.585 1.00 98.50 172 VAL A C 1
ATOM 1358 O O . VAL A 1 172 ? -6.184 -3.747 22.603 1.00 98.50 172 VAL A O 1
ATOM 1361 N N . ASN A 1 173 ? -4.393 -2.892 21.579 1.00 98.19 173 ASN A N 1
ATOM 1362 C CA . ASN A 1 173 ? -3.938 -2.071 22.701 1.00 98.19 173 ASN A CA 1
ATOM 1363 C C . ASN A 1 173 ? -4.241 -0.570 22.484 1.00 98.19 173 ASN A C 1
ATOM 1365 O O . ASN A 1 173 ? -4.802 -0.156 21.468 1.00 98.19 173 ASN A O 1
ATOM 1369 N N . ALA A 1 174 ? -3.886 0.274 23.458 1.00 97.69 174 ALA A N 1
ATOM 1370 C CA . ALA A 1 174 ? -4.142 1.715 23.392 1.00 97.69 174 ALA A CA 1
ATOM 1371 C C . ALA A 1 174 ? -3.363 2.448 22.281 1.00 97.69 174 ALA A C 1
ATOM 1373 O O . ALA A 1 174 ? -3.849 3.463 21.783 1.00 97.69 174 ALA A O 1
ATOM 1374 N N . GLU A 1 175 ? -2.174 1.971 21.905 1.00 97.75 175 GLU A N 1
ATOM 1375 C CA . GLU A 1 175 ? -1.362 2.543 20.819 1.00 97.75 175 GLU A CA 1
ATOM 1376 C C . GLU A 1 175 ? -1.977 2.224 19.458 1.00 97.75 175 GLU A C 1
ATOM 1378 O O . GLU A 1 175 ? -2.175 3.114 18.635 1.00 97.75 175 GLU A O 1
ATOM 1383 N N . GLU A 1 176 ? -2.395 0.980 19.266 1.00 98.19 176 GLU A N 1
ATOM 1384 C CA . GLU A 1 176 ? -3.116 0.526 18.080 1.00 98.19 176 GLU A CA 1
ATOM 1385 C C . GLU A 1 176 ? -4.452 1.265 17.925 1.00 98.19 176 GLU A C 1
ATOM 1387 O O . GLU A 1 176 ? -4.762 1.787 16.854 1.00 98.19 176 GLU A O 1
ATOM 1392 N N . LEU A 1 177 ? -5.218 1.417 19.011 1.00 97.44 177 LEU A N 1
ATOM 1393 C CA . LEU A 1 177 ? -6.468 2.178 18.983 1.00 97.44 177 LEU A CA 1
ATOM 1394 C C . LEU A 1 177 ? -6.240 3.678 18.715 1.00 97.44 177 LEU A C 1
ATOM 1396 O O . LEU A 1 177 ? -7.069 4.334 18.078 1.00 97.44 177 LEU A O 1
ATOM 1400 N N . SER A 1 178 ? -5.114 4.232 19.174 1.00 97.12 178 SER A N 1
ATOM 1401 C CA . SER A 1 178 ? -4.693 5.604 18.863 1.00 97.12 178 SER A CA 1
ATOM 1402 C C . SER A 1 178 ? -4.432 5.775 17.364 1.00 97.12 178 SER A C 1
ATOM 1404 O O . SER A 1 178 ? -4.963 6.711 16.769 1.00 97.12 178 SER A O 1
ATOM 1406 N N . LEU A 1 179 ? -3.718 4.837 16.734 1.00 96.31 179 LEU A N 1
ATOM 1407 C CA . LEU A 1 179 ? -3.471 4.841 15.286 1.00 96.31 179 LEU A CA 1
ATOM 1408 C C . LEU A 1 179 ? -4.766 4.743 14.471 1.00 96.31 179 LEU A C 1
ATOM 1410 O O . LEU A 1 179 ? -4.953 5.481 13.504 1.00 96.31 179 LEU A O 1
ATOM 1414 N N . LEU A 1 180 ? -5.671 3.851 14.873 1.00 96.81 180 LEU A N 1
ATOM 1415 C CA . LEU A 1 180 ? -6.927 3.604 14.163 1.00 96.81 180 LEU A CA 1
ATOM 1416 C C . LEU A 1 180 ? -7.915 4.767 14.276 1.00 96.81 180 LEU A C 1
ATOM 1418 O O . LEU A 1 180 ? -8.613 5.071 13.316 1.00 96.81 180 LEU A O 1
ATOM 1422 N N . SER A 1 181 ? -7.965 5.427 15.434 1.00 95.06 181 SER A N 1
ATOM 1423 C CA . SER A 1 181 ? -8.877 6.553 15.673 1.00 95.06 181 SER A CA 1
ATOM 1424 C C . SER A 1 181 ? -8.337 7.913 15.234 1.00 95.06 181 SER A C 1
ATOM 1426 O O . SER A 1 181 ? -9.092 8.883 15.249 1.00 95.06 181 SER A O 1
ATOM 1428 N N . GLY A 1 182 ? -7.035 8.020 14.946 1.00 93.25 182 GLY A N 1
ATOM 1429 C CA . GLY A 1 182 ? -6.356 9.297 14.697 1.00 93.25 182 GLY A CA 1
ATOM 1430 C C . GLY A 1 182 ? -6.209 10.189 15.939 1.00 93.25 182 GLY A C 1
ATOM 1431 O O . GLY A 1 182 ? -5.676 11.294 15.852 1.00 93.25 182 GLY A O 1
ATOM 1432 N N . LEU A 1 183 ? -6.654 9.740 17.118 1.00 94.38 183 LEU A N 1
ATOM 1433 C CA . LEU A 1 183 ? -6.507 10.490 18.363 1.00 94.38 183 LEU A CA 1
ATOM 1434 C C . LEU A 1 183 ? -5.136 10.245 18.990 1.00 94.38 183 LEU A C 1
ATOM 1436 O O . LEU A 1 183 ? -4.633 9.126 18.982 1.00 94.38 183 LEU A O 1
ATOM 1440 N N . ALA A 1 184 ? -4.577 11.263 19.649 1.00 95.56 184 ALA A N 1
ATOM 1441 C CA . ALA A 1 184 ? -3.341 11.118 20.416 1.00 95.56 184 ALA A CA 1
ATOM 1442 C C . ALA A 1 184 ? -3.449 10.020 21.496 1.00 95.56 184 ALA A C 1
ATOM 1444 O O . ALA A 1 184 ? -4.464 9.921 22.194 1.00 95.56 184 ALA A O 1
ATOM 1445 N N . LEU A 1 185 ? -2.368 9.263 21.713 1.00 96.50 185 LEU A N 1
ATOM 1446 C CA . LEU A 1 185 ? -2.307 8.163 22.687 1.00 96.50 185 LEU A CA 1
ATOM 1447 C C . LEU A 1 185 ? -2.754 8.584 24.092 1.00 96.50 185 LEU A C 1
ATOM 1449 O O . LEU A 1 185 ? -3.484 7.860 24.771 1.00 96.50 185 LEU A O 1
ATOM 1453 N N . GLN A 1 186 ? -2.371 9.787 24.527 1.00 96.25 186 GLN A N 1
ATOM 1454 C CA . GLN A 1 186 ? -2.788 10.302 25.829 1.00 96.25 186 GLN A CA 1
ATOM 1455 C C . GLN A 1 186 ? -4.312 10.486 25.928 1.00 96.25 186 GLN A C 1
ATOM 1457 O O . GLN A 1 186 ? -4.895 10.217 26.978 1.00 96.25 186 GLN A O 1
ATOM 1462 N N . SER A 1 187 ? -4.978 10.879 24.839 1.00 94.81 187 SER A N 1
ATOM 1463 C CA . SER A 1 187 ? -6.441 10.982 24.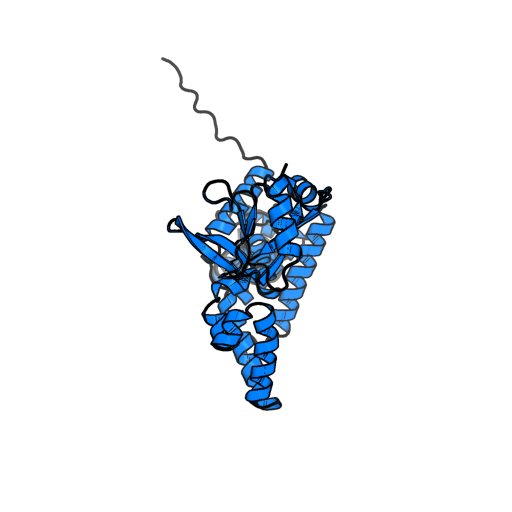780 1.00 94.81 187 SER A CA 1
ATOM 1464 C C . SER A 1 187 ? -7.103 9.613 24.925 1.00 94.81 187 SER A C 1
ATOM 1466 O O . SER A 1 187 ? -8.092 9.497 25.648 1.00 94.81 187 SER A O 1
ATOM 1468 N N . ILE A 1 188 ? -6.536 8.569 24.310 1.00 95.88 188 ILE A N 1
ATOM 1469 C CA . ILE A 1 188 ? -7.010 7.186 24.465 1.00 95.88 188 ILE A CA 1
ATOM 1470 C C . ILE A 1 188 ? -6.823 6.701 25.905 1.00 95.88 188 ILE A C 1
ATOM 1472 O O . ILE A 1 188 ? -7.775 6.226 26.526 1.00 95.88 188 ILE A O 1
ATOM 1476 N N . ARG A 1 189 ? -5.636 6.903 26.492 1.00 94.94 189 ARG A N 1
ATOM 1477 C CA . ARG A 1 189 ? -5.355 6.550 27.896 1.00 94.94 189 ARG A CA 1
ATOM 1478 C C . ARG A 1 189 ? -6.333 7.218 28.863 1.00 94.94 189 ARG A C 1
ATOM 1480 O O . ARG A 1 189 ? -6.848 6.561 29.765 1.00 94.94 189 ARG A O 1
ATOM 1487 N N . ASN A 1 190 ? -6.646 8.493 28.640 1.00 93.19 190 ASN A N 1
ATOM 1488 C CA . ASN A 1 190 ? -7.613 9.227 29.454 1.00 93.19 190 ASN A CA 1
ATOM 1489 C C . ASN A 1 190 ? -9.034 8.647 29.342 1.00 93.19 190 ASN A C 1
ATOM 1491 O O . ASN A 1 190 ? -9.760 8.637 30.333 1.00 93.19 190 ASN A O 1
ATOM 1495 N N . LYS A 1 191 ? -9.440 8.161 28.162 1.00 93.12 191 LYS A N 1
ATOM 1496 C CA . LYS A 1 191 ? -10.758 7.537 27.940 1.00 93.12 191 LYS A CA 1
ATOM 1497 C C . LYS A 1 191 ? -10.878 6.150 28.577 1.00 93.12 191 LYS A C 1
ATOM 1499 O O . LYS A 1 191 ? -11.952 5.814 29.067 1.00 93.12 191 LYS A O 1
ATOM 1504 N N . LEU A 1 192 ? -9.778 5.398 28.632 1.00 91.94 192 LEU A N 1
ATOM 1505 C CA . LEU A 1 192 ? -9.694 4.088 29.292 1.00 91.94 192 LEU A CA 1
ATOM 1506 C C . LEU A 1 192 ? -9.656 4.185 30.828 1.00 91.94 192 LEU A C 1
ATOM 1508 O O . LEU A 1 192 ? -10.077 3.263 31.518 1.00 91.94 192 LEU A O 1
ATOM 1512 N N . ALA A 1 193 ? -9.150 5.287 31.388 1.00 86.94 193 ALA A N 1
ATOM 1513 C CA . ALA A 1 193 ? -8.970 5.439 32.836 1.00 86.94 193 ALA A CA 1
ATOM 1514 C C . ALA A 1 193 ? -10.229 5.904 33.601 1.00 86.94 193 ALA A C 1
ATOM 1516 O O . ALA A 1 193 ? -10.233 5.895 34.832 1.00 86.94 193 ALA A O 1
ATOM 1517 N N . ARG A 1 194 ? -11.282 6.366 32.910 1.00 78.75 194 ARG A N 1
ATOM 1518 C CA . ARG A 1 194 ? -12.467 6.969 33.551 1.00 78.75 194 ARG A CA 1
ATOM 1519 C C . ARG A 1 194 ? -13.379 5.915 34.208 1.00 78.75 194 ARG A C 1
ATOM 1521 O O . ARG A 1 194 ? -13.540 4.845 33.637 1.00 78.75 194 ARG A O 1
ATOM 1528 N N . PRO A 1 195 ? -14.052 6.224 35.340 1.00 61.16 195 PRO A N 1
ATOM 1529 C CA . PRO A 1 195 ? -14.978 5.296 36.012 1.00 61.16 195 PRO A CA 1
ATOM 1530 C C . PRO A 1 195 ? -16.185 4.890 35.152 1.00 61.16 195 PRO A C 1
ATOM 1532 O O . PRO A 1 195 ? -16.660 3.764 35.241 1.00 61.16 195 PRO A O 1
ATOM 1535 N N . TYR A 1 196 ? -16.655 5.808 34.303 1.00 72.31 196 TYR A N 1
ATOM 1536 C CA . TYR A 1 196 ? -17.569 5.525 33.199 1.00 72.31 196 TYR A CA 1
ATOM 1537 C C . TYR A 1 196 ? -16.727 5.482 31.928 1.00 72.31 196 TYR A C 1
ATOM 1539 O O . TYR A 1 196 ? -16.473 6.516 31.305 1.00 72.31 196 TYR A O 1
ATOM 1547 N N . GLN A 1 197 ? -16.191 4.303 31.627 1.00 68.31 197 GLN A N 1
ATOM 1548 C CA . GLN A 1 197 ? -15.303 4.117 30.490 1.00 68.31 197 GLN A CA 1
ATOM 1549 C C . GLN A 1 197 ? -16.075 4.343 29.185 1.00 68.31 197 GLN A C 1
ATOM 1551 O O . GLN A 1 197 ? -17.029 3.633 28.888 1.00 68.31 197 GLN A O 1
ATOM 1556 N N . GLU A 1 198 ? -15.641 5.325 28.390 1.00 83.44 198 GLU A N 1
ATOM 1557 C CA . GLU A 1 198 ? -16.112 5.476 27.005 1.00 83.44 198 GLU A CA 1
ATOM 1558 C C . GLU A 1 198 ? -15.609 4.323 26.118 1.00 83.44 198 GLU A C 1
ATOM 1560 O O . GLU A 1 198 ? -16.215 4.029 25.092 1.00 83.44 198 GLU A O 1
ATOM 1565 N N . ILE A 1 199 ? -14.490 3.698 26.507 1.00 89.81 199 ILE A N 1
ATOM 1566 C CA . ILE A 1 199 ? -13.851 2.569 25.826 1.00 89.81 199 ILE A CA 1
ATOM 1567 C C . ILE A 1 199 ? -13.718 1.432 26.837 1.00 89.81 199 ILE A C 1
ATOM 1569 O O . ILE A 1 199 ? -12.984 1.570 27.815 1.00 89.81 199 ILE A O 1
ATOM 1573 N N . VAL A 1 200 ? -14.400 0.315 26.598 1.00 91.12 200 VAL A N 1
ATOM 1574 C CA . VAL A 1 200 ? -14.367 -0.851 27.489 1.00 91.12 200 VAL A CA 1
ATOM 1575 C C . VAL A 1 200 ? -13.042 -1.596 27.323 1.00 91.12 200 VAL A C 1
ATOM 1577 O O . VAL A 1 200 ? -12.717 -2.063 26.234 1.00 91.12 200 VAL A O 1
ATOM 1580 N N . GLY A 1 201 ? -12.274 -1.722 28.408 1.00 92.12 201 GLY A N 1
ATOM 1581 C CA . GLY A 1 201 ? -11.002 -2.448 28.414 1.00 92.12 201 GLY A CA 1
ATOM 1582 C C . GLY A 1 201 ? -9.922 -1.771 29.254 1.00 92.12 201 GLY A C 1
ATOM 1583 O O . GLY A 1 201 ? -10.201 -1.016 30.188 1.00 92.12 201 GLY A O 1
ATOM 1584 N N . ASN A 1 202 ? -8.661 -2.059 28.933 1.00 93.12 202 ASN A N 1
ATOM 1585 C CA . ASN A 1 202 ? -7.499 -1.412 29.541 1.00 93.12 202 ASN A CA 1
ATOM 1586 C C . ASN A 1 202 ? -6.430 -1.076 28.488 1.00 93.12 202 ASN A C 1
ATOM 1588 O O . ASN A 1 202 ? -6.585 -1.374 27.309 1.00 93.12 202 ASN A O 1
ATOM 1592 N N . GLN A 1 203 ? -5.331 -0.446 28.914 1.00 94.38 203 GLN A N 1
ATOM 1593 C CA . GLN A 1 203 ? -4.292 0.039 27.994 1.00 94.38 203 GLN A CA 1
ATOM 1594 C C . GLN A 1 203 ? -3.622 -1.061 27.161 1.00 94.38 203 GLN A C 1
ATOM 1596 O O . GLN A 1 203 ? -3.165 -0.784 26.057 1.00 94.38 203 GLN A O 1
ATOM 1601 N N . ASN A 1 204 ? -3.572 -2.288 27.676 1.00 96.00 204 ASN A N 1
ATOM 1602 C CA . ASN A 1 204 ? -2.876 -3.403 27.039 1.00 96.00 204 ASN A CA 1
ATOM 1603 C C . ASN A 1 204 ? -3.818 -4.289 26.224 1.00 96.00 204 ASN A C 1
ATOM 1605 O O . ASN A 1 204 ? -3.351 -5.070 25.401 1.00 96.00 204 ASN A O 1
ATOM 1609 N N . ARG A 1 205 ? -5.125 -4.226 26.500 1.00 96.94 205 ARG A N 1
ATOM 1610 C CA . ARG A 1 205 ? -6.104 -5.126 25.904 1.00 96.94 205 ARG A CA 1
ATOM 1611 C C . ARG A 1 205 ? -7.490 -4.494 25.843 1.00 96.94 205 ARG A C 1
ATOM 1613 O O . ARG A 1 205 ? -8.101 -4.198 26.873 1.00 96.94 205 ARG A O 1
ATOM 1620 N N . ILE A 1 206 ? -7.975 -4.359 24.618 1.00 97.75 206 ILE A N 1
ATOM 1621 C CA . ILE A 1 206 ? -9.294 -3.876 24.228 1.00 97.75 206 ILE A CA 1
ATOM 1622 C C . ILE A 1 206 ? -9.818 -4.903 23.226 1.00 97.75 206 ILE A C 1
ATOM 1624 O O . ILE A 1 206 ? -9.216 -5.113 22.174 1.00 97.75 206 ILE A O 1
ATOM 1628 N N . GLU A 1 207 ? -10.895 -5.603 23.577 1.00 97.88 207 GLU A N 1
ATOM 1629 C CA . GLU A 1 207 ? -11.461 -6.639 22.707 1.00 97.88 207 GLU A CA 1
ATOM 1630 C C . GLU A 1 207 ? -11.930 -6.025 21.382 1.00 97.88 207 GLU A C 1
ATOM 1632 O O . GLU A 1 207 ? -12.513 -4.937 21.378 1.00 97.88 207 GLU A O 1
ATOM 1637 N N . ALA A 1 208 ? -11.713 -6.725 20.262 1.00 97.62 208 ALA A N 1
ATOM 1638 C CA . ALA A 1 208 ? -11.989 -6.202 18.919 1.00 97.62 208 ALA A CA 1
ATOM 1639 C C . ALA A 1 208 ? -13.412 -5.651 18.777 1.00 97.62 208 ALA A C 1
ATOM 1641 O O . ALA A 1 208 ? -13.623 -4.581 18.212 1.00 97.62 208 ALA A O 1
ATOM 1642 N N . ARG A 1 209 ? -14.391 -6.357 19.355 1.00 96.50 209 ARG A N 1
ATOM 1643 C CA . ARG A 1 209 ? -15.799 -5.947 19.356 1.00 96.50 209 ARG A CA 1
ATOM 1644 C C . ARG A 1 209 ? -16.015 -4.596 20.041 1.00 96.50 209 ARG A C 1
ATOM 1646 O O . ARG A 1 209 ? -16.746 -3.768 19.510 1.00 96.50 209 ARG A O 1
ATOM 1653 N N . GLU A 1 210 ? -15.392 -4.379 21.197 1.00 96.56 210 GLU A N 1
ATOM 1654 C CA . GLU A 1 210 ? -15.513 -3.130 21.960 1.00 96.56 210 GLU A CA 1
ATOM 1655 C C . GLU A 1 210 ? -14.779 -1.985 21.253 1.00 96.56 210 GLU A C 1
ATOM 1657 O O . GLU A 1 210 ? -15.312 -0.881 21.124 1.00 96.56 210 GLU A O 1
ATOM 1662 N N . ALA A 1 211 ? -13.584 -2.266 20.722 1.00 97.19 211 ALA A N 1
ATOM 1663 C CA . ALA A 1 211 ? -12.820 -1.314 19.925 1.00 97.19 211 ALA A CA 1
ATOM 1664 C C . ALA A 1 211 ? -13.599 -0.872 18.677 1.00 97.19 211 ALA A C 1
ATOM 1666 O O . ALA A 1 211 ? -13.742 0.327 18.447 1.00 97.19 211 ALA A O 1
ATOM 1667 N N . LEU A 1 212 ? -14.158 -1.814 17.908 1.00 95.94 212 LEU A N 1
ATOM 1668 C CA . LEU A 1 212 ? -14.966 -1.530 16.719 1.00 95.94 212 LEU A CA 1
ATOM 1669 C C . LEU A 1 212 ? -16.253 -0.780 17.059 1.00 95.94 212 LEU A C 1
ATOM 1671 O O . LEU A 1 212 ? -16.602 0.165 16.351 1.00 95.94 212 LEU A O 1
ATOM 1675 N N . ALA A 1 213 ? -16.943 -1.154 18.141 1.00 94.75 213 ALA A N 1
ATOM 1676 C CA . ALA A 1 213 ? -18.145 -0.454 18.586 1.00 94.75 213 ALA A CA 1
ATOM 1677 C C . ALA A 1 213 ? -17.847 1.020 18.887 1.00 94.75 213 ALA A C 1
ATOM 1679 O O . ALA A 1 213 ? -18.584 1.902 18.448 1.00 94.75 213 ALA A O 1
ATOM 1680 N N . TRP A 1 214 ? -16.737 1.302 19.573 1.00 95.81 214 TRP A N 1
ATOM 1681 C CA . TRP A 1 214 ? -16.322 2.672 19.852 1.00 95.81 214 TRP A CA 1
ATOM 1682 C C . TRP A 1 214 ? -15.827 3.407 18.596 1.00 95.81 214 TRP A C 1
ATOM 1684 O O . TRP A 1 214 ? -16.270 4.530 18.338 1.00 95.81 214 TRP A O 1
ATOM 1694 N N . LEU A 1 215 ? -14.963 2.784 17.787 1.00 96.50 215 LEU A N 1
ATOM 1695 C CA . LEU A 1 215 ? -14.422 3.359 16.549 1.00 96.50 215 LEU A CA 1
ATOM 1696 C C . LEU A 1 215 ? -15.530 3.731 15.558 1.00 96.50 215 LEU A C 1
ATOM 1698 O O . LEU A 1 215 ? -15.486 4.810 14.982 1.00 96.50 215 LEU A O 1
ATOM 1702 N N . SER A 1 216 ? -16.579 2.913 15.446 1.00 93.62 216 SER A N 1
ATOM 1703 C CA . SER A 1 216 ? -17.724 3.169 14.555 1.00 93.62 216 SER A CA 1
ATOM 1704 C C . SER A 1 216 ? -18.531 4.419 14.927 1.00 93.62 216 SER A C 1
ATOM 1706 O O . SER A 1 216 ? -19.338 4.894 14.137 1.00 93.62 216 SER A O 1
ATOM 1708 N N . THR A 1 217 ? -18.331 4.977 16.127 1.00 93.06 217 THR A N 1
ATOM 1709 C CA . THR A 1 217 ? -18.935 6.261 16.524 1.00 93.06 217 THR A CA 1
ATOM 1710 C C . THR A 1 217 ? -18.070 7.473 16.158 1.00 93.06 217 THR A C 1
ATOM 1712 O O . THR A 1 217 ? -18.440 8.606 16.473 1.00 93.06 217 THR A O 1
ATOM 1715 N N . ARG A 1 218 ? -16.874 7.262 15.595 1.00 92.75 218 ARG A N 1
ATOM 1716 C CA . ARG A 1 218 ? -15.940 8.327 15.211 1.00 92.75 218 ARG A CA 1
ATOM 1717 C C . ARG A 1 218 ? -16.204 8.730 13.764 1.00 92.75 218 ARG A C 1
ATOM 1719 O O . ARG A 1 218 ? -16.435 7.878 12.920 1.00 92.75 218 ARG A O 1
ATOM 1726 N N . LYS A 1 219 ? -16.143 10.034 13.488 1.00 87.69 219 LYS A N 1
ATOM 1727 C CA . LYS A 1 219 ? -16.391 10.582 12.148 1.00 87.69 219 LYS A CA 1
ATOM 1728 C C . LYS A 1 219 ? -15.343 10.123 11.130 1.00 87.69 219 LYS A C 1
ATOM 1730 O O . LYS A 1 219 ? -15.696 9.814 10.002 1.00 87.69 219 LYS A O 1
ATOM 1735 N N . ASP A 1 220 ? -14.085 10.068 11.555 1.00 87.06 220 ASP A N 1
ATOM 1736 C CA . ASP A 1 220 ? -12.940 9.861 10.660 1.00 87.06 220 ASP A CA 1
ATOM 1737 C C . ASP A 1 220 ? -12.512 8.383 10.579 1.00 87.06 220 ASP A C 1
ATOM 1739 O O . ASP A 1 220 ? -11.503 8.053 9.966 1.00 87.06 220 ASP A O 1
ATOM 1743 N N . PHE A 1 221 ? -13.265 7.476 11.213 1.00 94.88 221 PHE A N 1
ATOM 1744 C CA . PHE A 1 221 ? -13.035 6.040 11.103 1.00 94.88 221 PHE A CA 1
ATOM 1745 C C . PHE A 1 221 ? -14.041 5.423 10.136 1.00 94.88 221 PHE A C 1
ATOM 1747 O O . PHE A 1 221 ? -15.246 5.421 10.387 1.00 94.88 221 PHE A O 1
ATOM 1754 N N . LEU A 1 222 ? -13.529 4.841 9.057 1.00 95.31 222 LEU A N 1
ATOM 1755 C CA . LEU A 1 222 ? -14.313 4.107 8.074 1.00 95.31 222 LEU A CA 1
ATOM 1756 C C . LEU A 1 222 ? -14.237 2.606 8.390 1.00 95.31 222 LEU A C 1
ATOM 1758 O O . LEU A 1 222 ? -13.144 2.053 8.288 1.00 95.31 222 LEU A O 1
ATOM 1762 N N . PRO A 1 223 ? -15.334 1.913 8.762 1.00 95.25 223 PRO A N 1
ATOM 1763 C CA . PRO A 1 223 ? -15.316 0.469 9.026 1.00 95.25 223 PRO A CA 1
ATOM 1764 C C . PRO A 1 223 ? -14.917 -0.343 7.794 1.00 95.25 223 PRO A C 1
ATOM 1766 O O . PRO A 1 223 ? -15.195 0.068 6.672 1.00 95.25 223 PRO A O 1
ATOM 1769 N N . SER A 1 224 ? -14.283 -1.498 7.983 1.00 97.19 224 SER A N 1
ATOM 1770 C CA . SER A 1 224 ? -13.819 -2.335 6.871 1.00 97.19 224 SER A CA 1
ATOM 1771 C C . SER A 1 224 ? -14.975 -2.877 6.030 1.00 97.19 224 SER A C 1
ATOM 1773 O O . SER A 1 224 ? -15.923 -3.436 6.579 1.00 97.19 224 SER A O 1
ATOM 1775 N N . LEU A 1 225 ? -14.863 -2.732 4.708 1.00 96.94 225 LEU A N 1
ATOM 1776 C CA . LEU A 1 225 ? -15.831 -3.214 3.718 1.00 96.94 225 LEU A CA 1
ATOM 1777 C C . LEU A 1 225 ? -15.274 -4.321 2.814 1.00 96.94 225 LEU A C 1
ATOM 1779 O O . LEU A 1 225 ? -16.005 -4.890 2.010 1.00 96.94 225 LEU A O 1
ATOM 1783 N N . TRP A 1 226 ? -13.997 -4.681 2.961 1.00 96.69 226 TRP A N 1
ATOM 1784 C CA . TRP A 1 226 ? -13.341 -5.659 2.088 1.00 96.69 226 TRP A CA 1
ATOM 1785 C C . TRP A 1 226 ? -14.001 -7.041 2.052 1.00 96.69 226 TRP A C 1
ATOM 1787 O O . TRP A 1 226 ? -13.915 -7.746 1.049 1.00 96.69 226 TRP A O 1
ATOM 1797 N N . ARG A 1 227 ? -14.722 -7.436 3.106 1.00 96.38 227 ARG A N 1
ATOM 1798 C CA . ARG A 1 227 ? -15.483 -8.696 3.114 1.00 96.38 227 ARG A CA 1
ATOM 1799 C C . ARG A 1 227 ? -16.727 -8.658 2.236 1.00 96.38 227 ARG A C 1
ATOM 1801 O O . ARG A 1 227 ? -17.230 -9.711 1.869 1.00 96.38 227 ARG A O 1
ATOM 1808 N N . GLN A 1 228 ? -17.239 -7.468 1.948 1.00 95.88 228 GLN A N 1
ATOM 1809 C CA . GLN A 1 228 ? -18.415 -7.256 1.114 1.00 95.88 228 GLN A CA 1
ATOM 1810 C C . GLN A 1 228 ? -18.057 -6.759 -0.292 1.00 95.88 228 GLN A C 1
ATOM 1812 O O . GLN A 1 228 ? -18.965 -6.544 -1.086 1.00 95.88 228 GLN A O 1
ATOM 1817 N N . GLN A 1 229 ? -16.765 -6.583 -0.596 1.00 93.94 229 GLN A N 1
ATOM 1818 C CA . GLN A 1 229 ? -16.305 -6.211 -1.931 1.00 93.94 229 GLN A CA 1
ATOM 1819 C C . GLN A 1 229 ? -16.623 -7.302 -2.951 1.00 93.94 229 GLN A C 1
ATOM 1821 O O . GLN A 1 229 ? -16.183 -8.451 -2.802 1.00 93.94 229 GLN A O 1
ATOM 1826 N N . ASP A 1 230 ? -17.355 -6.898 -3.987 1.00 92.44 230 ASP A N 1
ATOM 1827 C CA . ASP A 1 230 ? -17.599 -7.680 -5.189 1.00 92.44 230 ASP A CA 1
ATOM 1828 C C . ASP A 1 230 ? -16.692 -7.180 -6.319 1.00 92.44 230 ASP A C 1
ATOM 1830 O O . ASP A 1 230 ? -16.867 -6.074 -6.833 1.00 92.44 230 ASP A O 1
ATOM 1834 N N . ASP A 1 231 ? -15.721 -8.014 -6.692 1.00 92.44 231 ASP A N 1
ATOM 1835 C CA . ASP A 1 231 ? -14.770 -7.727 -7.768 1.00 92.44 231 ASP A CA 1
ATOM 1836 C C . ASP A 1 231 ? -15.129 -8.477 -9.063 1.00 92.44 231 ASP A C 1
ATOM 1838 O O . ASP A 1 231 ? -14.328 -8.497 -9.999 1.00 92.44 231 ASP A O 1
ATOM 1842 N N . SER A 1 232 ? -16.308 -9.113 -9.137 1.00 89.94 232 SER A N 1
ATOM 1843 C CA . SER A 1 232 ? -16.676 -10.011 -10.242 1.00 89.94 232 SER A CA 1
ATOM 1844 C C . SER A 1 232 ? -16.577 -9.324 -11.602 1.00 89.94 232 SER A C 1
ATOM 1846 O O . SER A 1 232 ? -15.979 -9.876 -12.513 1.00 89.94 232 SER A O 1
ATOM 1848 N N . ALA A 1 233 ? -17.061 -8.085 -11.733 1.00 86.94 233 ALA A N 1
ATOM 1849 C CA . ALA A 1 233 ? -16.985 -7.342 -12.994 1.00 86.94 233 ALA A CA 1
ATOM 1850 C C . ALA A 1 233 ? -15.536 -7.046 -13.432 1.00 86.94 233 ALA A C 1
ATOM 1852 O O . ALA A 1 233 ? -15.204 -7.158 -14.614 1.00 86.94 233 ALA A O 1
ATOM 1853 N N . THR A 1 234 ? -14.666 -6.692 -12.482 1.00 86.94 234 THR A N 1
ATOM 1854 C CA . THR A 1 234 ? -13.238 -6.449 -12.735 1.00 86.94 234 THR A CA 1
ATOM 1855 C C . THR A 1 234 ? -12.534 -7.743 -13.126 1.00 86.94 234 THR A C 1
ATOM 1857 O O . THR A 1 234 ? -11.757 -7.766 -14.076 1.00 86.94 234 THR A O 1
ATOM 1860 N N . LEU A 1 235 ? -12.821 -8.837 -12.423 1.00 88.81 235 LEU A N 1
ATOM 1861 C CA . LEU A 1 235 ? -12.256 -10.151 -12.713 1.00 88.81 235 LEU A CA 1
ATOM 1862 C C . LEU A 1 235 ? -12.745 -10.692 -14.054 1.00 88.81 235 LEU A C 1
ATOM 1864 O O . LEU A 1 235 ? -11.925 -11.165 -14.826 1.00 88.81 235 LEU A O 1
ATOM 1868 N N . ASP A 1 236 ? -14.027 -10.538 -14.375 1.00 88.50 236 ASP A N 1
ATOM 1869 C CA . ASP A 1 236 ? -14.592 -10.909 -15.673 1.00 88.50 236 ASP A CA 1
ATOM 1870 C C . ASP A 1 236 ? -13.910 -10.154 -16.812 1.00 88.50 236 ASP A C 1
ATOM 1872 O O . ASP A 1 236 ? -13.730 -10.719 -17.885 1.00 88.50 236 ASP A O 1
ATOM 1876 N N . PHE A 1 237 ? -13.528 -8.889 -16.596 1.00 83.31 237 PHE A N 1
ATOM 1877 C CA . PHE A 1 237 ? -12.736 -8.115 -17.550 1.00 83.31 237 PHE A CA 1
ATOM 1878 C C . PHE A 1 237 ? -11.299 -8.646 -17.676 1.00 83.31 237 PHE A C 1
ATOM 1880 O O . PHE A 1 237 ? -10.819 -8.835 -18.792 1.00 83.31 237 PHE A O 1
ATOM 1887 N N . LEU A 1 238 ? -10.626 -8.922 -16.555 1.00 81.31 238 LEU A N 1
ATOM 1888 C CA . LEU A 1 238 ? -9.249 -9.438 -16.536 1.00 81.31 238 LEU A CA 1
ATOM 1889 C C . LEU A 1 238 ? -9.131 -10.866 -17.090 1.00 81.31 238 LEU A C 1
ATOM 1891 O O . LEU A 1 238 ? -8.115 -11.213 -17.691 1.00 81.31 238 LEU A O 1
ATOM 1895 N N . ASP A 1 239 ? -10.164 -11.682 -16.896 1.00 84.06 239 ASP A N 1
ATOM 1896 C CA . ASP A 1 239 ? -10.243 -13.069 -17.348 1.00 84.06 239 ASP A CA 1
ATOM 1897 C C . ASP A 1 239 ? -10.708 -13.193 -18.804 1.00 84.06 239 ASP A C 1
ATOM 1899 O O . ASP A 1 239 ? -10.735 -14.313 -19.328 1.00 84.06 239 ASP A O 1
ATOM 1903 N N . ARG A 1 240 ? -11.085 -12.087 -19.474 1.00 81.38 240 ARG A N 1
ATOM 1904 C CA . ARG A 1 240 ? -11.540 -12.161 -20.868 1.00 81.38 240 ARG A CA 1
ATOM 1905 C C . ARG A 1 240 ? -10.459 -12.826 -21.716 1.00 81.38 240 ARG A C 1
ATOM 1907 O O . ARG A 1 240 ? -9.327 -12.332 -21.772 1.00 81.38 240 ARG A O 1
ATOM 1914 N N . PRO A 1 241 ? -10.780 -13.941 -22.393 1.00 77.06 241 PRO A N 1
ATOM 1915 C CA . PRO A 1 241 ? -9.839 -14.530 -23.318 1.00 77.06 241 PRO A CA 1
ATOM 1916 C C . PRO A 1 241 ? -9.589 -13.522 -24.436 1.00 77.06 241 PRO A C 1
ATOM 1918 O O . PRO A 1 241 ? -10.522 -13.002 -25.041 1.00 77.06 241 PRO A O 1
ATOM 1921 N N . ILE A 1 242 ? -8.317 -13.257 -24.725 1.00 76.00 242 ILE A N 1
ATOM 1922 C CA . ILE A 1 242 ? -7.960 -12.512 -25.928 1.00 76.00 242 ILE A CA 1
ATOM 1923 C C . ILE A 1 242 ? -8.170 -13.467 -27.104 1.00 76.00 242 ILE A C 1
ATOM 1925 O O . ILE A 1 242 ? -7.342 -14.347 -27.345 1.00 76.00 242 ILE A O 1
ATOM 1929 N N . GLU A 1 243 ? -9.305 -13.321 -27.783 1.00 81.69 243 GLU A N 1
ATOM 1930 C CA . GLU A 1 243 ? -9.706 -14.189 -28.896 1.00 81.69 243 GLU A CA 1
ATOM 1931 C C . GLU A 1 243 ? -8.882 -13.914 -30.160 1.00 81.69 243 GLU A C 1
ATOM 1933 O O . GLU A 1 243 ? -8.408 -14.852 -30.799 1.00 81.69 243 GLU A O 1
ATOM 1938 N N . ASP A 1 244 ? -8.649 -12.635 -30.472 1.00 84.12 244 ASP A N 1
ATOM 1939 C CA . ASP A 1 244 ? -7.803 -12.195 -31.583 1.00 84.12 244 ASP A CA 1
ATOM 1940 C C . ASP A 1 244 ? -6.696 -11.261 -31.081 1.00 84.12 244 ASP A C 1
ATOM 1942 O O . ASP A 1 244 ? -6.848 -10.038 -30.985 1.00 84.12 244 ASP A O 1
ATOM 1946 N N . ALA A 1 245 ? -5.591 -11.882 -30.668 1.00 87.06 245 ALA A N 1
ATOM 1947 C CA . ALA A 1 245 ? -4.421 -11.185 -30.160 1.00 87.06 245 ALA A CA 1
ATOM 1948 C C . ALA A 1 245 ? -3.569 -10.663 -31.319 1.00 87.06 245 ALA A C 1
ATOM 1950 O O . ALA A 1 245 ? -2.985 -11.448 -32.069 1.00 87.06 245 ALA A O 1
ATOM 1951 N N . ILE A 1 246 ? -3.390 -9.346 -31.387 1.00 91.56 246 ILE A N 1
ATOM 1952 C CA . ILE A 1 246 ? -2.424 -8.714 -32.286 1.00 91.56 246 ILE A CA 1
ATOM 1953 C C . ILE A 1 246 ? -1.324 -8.028 -31.480 1.00 91.56 246 ILE A C 1
ATOM 1955 O O . ILE A 1 246 ? -1.534 -7.540 -30.370 1.00 91.56 246 ILE A O 1
ATOM 1959 N N . PHE A 1 247 ? -0.115 -8.011 -32.034 1.00 93.44 247 PHE A N 1
ATOM 1960 C CA . PHE A 1 247 ? 1.010 -7.286 -31.453 1.00 93.44 247 PHE A CA 1
ATOM 1961 C C . PHE A 1 247 ? 1.182 -5.975 -32.201 1.00 93.44 247 PHE A C 1
ATOM 1963 O O . PHE A 1 247 ? 1.388 -5.986 -33.416 1.00 93.44 247 PHE A O 1
ATOM 1970 N N . ILE A 1 248 ? 1.127 -4.862 -31.477 1.00 95.06 248 ILE A N 1
ATOM 1971 C CA . ILE A 1 248 ? 1.316 -3.529 -32.048 1.00 95.06 248 ILE A CA 1
ATOM 1972 C C . ILE A 1 248 ? 2.573 -2.878 -31.467 1.00 95.06 248 ILE A C 1
ATOM 1974 O O . ILE A 1 248 ? 2.887 -3.095 -30.290 1.00 95.06 248 ILE A O 1
ATOM 1978 N N . PRO A 1 249 ? 3.333 -2.117 -32.271 1.00 96.12 249 PRO A N 1
ATOM 1979 C CA . PRO A 1 249 ? 4.535 -1.467 -31.785 1.00 96.12 249 PRO A CA 1
ATOM 1980 C C . PRO A 1 249 ? 4.182 -0.282 -30.883 1.00 96.12 249 PRO A C 1
ATOM 1982 O O . PRO A 1 249 ? 3.219 0.452 -31.131 1.00 96.12 249 PRO A O 1
ATOM 1985 N N . VAL A 1 250 ? 5.003 -0.094 -29.854 1.00 95.06 250 VAL A N 1
ATOM 1986 C CA . VAL A 1 250 ? 4.907 0.990 -28.871 1.00 95.06 250 VAL A CA 1
ATOM 1987 C C . VAL A 1 250 ? 6.206 1.783 -28.909 1.00 95.06 250 VAL A C 1
ATOM 1989 O O . VAL A 1 250 ? 7.285 1.196 -28.987 1.00 95.06 250 VAL A O 1
ATOM 1992 N N . ALA A 1 251 ? 6.110 3.110 -28.928 1.00 90.12 251 ALA A N 1
ATOM 1993 C CA . ALA A 1 251 ? 7.254 4.015 -28.879 1.00 90.12 251 ALA A CA 1
ATOM 1994 C C . ALA A 1 251 ? 7.695 4.276 -27.430 1.00 90.12 251 ALA A C 1
ATOM 1996 O O . ALA A 1 251 ? 6.959 3.998 -26.487 1.00 90.12 251 ALA A O 1
ATOM 1997 N N . THR A 1 252 ? 8.886 4.853 -27.243 1.00 77.19 252 THR A N 1
ATOM 1998 C CA . THR A 1 252 ? 9.431 5.168 -25.906 1.00 77.19 252 THR A CA 1
ATOM 1999 C C . THR A 1 252 ? 8.517 6.080 -25.086 1.00 77.19 252 THR A C 1
ATOM 2001 O O . THR A 1 252 ? 8.464 5.958 -23.873 1.00 77.19 252 THR A O 1
ATOM 2004 N N . ASP A 1 253 ? 7.763 6.958 -25.747 1.00 79.50 253 ASP A N 1
ATOM 2005 C CA . ASP A 1 253 ? 6.802 7.873 -25.120 1.00 79.50 253 ASP A CA 1
ATOM 2006 C C . ASP A 1 253 ? 5.422 7.237 -24.842 1.00 79.50 253 ASP A C 1
ATOM 2008 O O . ASP A 1 253 ? 4.456 7.949 -24.579 1.00 79.50 253 ASP A O 1
ATOM 2012 N N . GLY A 1 254 ? 5.301 5.911 -24.968 1.00 84.56 254 GLY A N 1
ATOM 2013 C CA . GLY A 1 254 ? 4.058 5.162 -24.763 1.00 84.56 254 GLY A CA 1
ATOM 2014 C C . GLY A 1 254 ? 3.088 5.190 -25.948 1.00 84.56 254 GLY A C 1
ATOM 2015 O O . GLY A 1 254 ? 2.086 4.475 -25.939 1.00 84.56 254 GLY A O 1
ATOM 2016 N N . SER A 1 255 ? 3.369 5.959 -27.006 1.00 86.56 255 SER A N 1
ATOM 2017 C CA . SER A 1 255 ? 2.482 6.023 -28.171 1.00 86.56 255 SER A CA 1
ATOM 2018 C C . SER A 1 255 ? 2.425 4.683 -28.897 1.00 86.56 255 SER A C 1
ATOM 2020 O O . SER A 1 255 ? 3.451 4.137 -29.303 1.00 86.56 255 SER A O 1
ATOM 2022 N N . MET A 1 256 ? 1.213 4.198 -29.149 1.00 94.31 256 MET A N 1
ATOM 2023 C CA . MET A 1 256 ? 0.970 2.945 -29.864 1.00 94.31 256 MET A CA 1
ATOM 2024 C C . MET A 1 256 ? 0.608 3.202 -31.334 1.00 94.31 256 MET A C 1
ATOM 2026 O O . MET A 1 256 ? 0.006 4.229 -31.674 1.00 94.31 256 MET A O 1
ATOM 2030 N N . PHE A 1 257 ? 0.957 2.268 -32.222 1.00 95.25 257 PHE A N 1
ATOM 2031 C CA . PHE A 1 257 ? 0.468 2.276 -33.603 1.00 95.25 257 PHE A CA 1
ATOM 2032 C C . PHE A 1 257 ? -0.925 1.639 -33.696 1.00 95.25 257 PHE A C 1
ATOM 2034 O O . PHE A 1 257 ? -1.072 0.441 -33.934 1.00 95.25 257 PHE A O 1
ATOM 2041 N N . THR A 1 258 ? -1.949 2.458 -33.497 1.00 94.19 258 THR A N 1
ATOM 2042 C CA . THR A 1 258 ? -3.371 2.084 -33.529 1.00 94.19 258 THR A CA 1
ATOM 2043 C C . THR A 1 258 ? -4.064 2.585 -34.813 1.00 94.19 258 THR A C 1
ATOM 2045 O O . THR A 1 258 ? -3.518 3.459 -35.495 1.00 94.19 258 THR A O 1
ATOM 2048 N N . PRO A 1 259 ? -5.256 2.068 -35.176 1.00 93.19 259 PRO A N 1
ATOM 2049 C CA . PRO A 1 259 ? -5.980 2.440 -36.400 1.00 93.19 259 PRO A CA 1
ATOM 2050 C C . PRO A 1 259 ? -6.229 3.942 -36.593 1.00 93.19 259 PRO A C 1
ATOM 2052 O O . PRO A 1 259 ? -6.300 4.410 -37.730 1.00 93.19 259 PRO A O 1
ATOM 2055 N N . ASP A 1 260 ? -6.282 4.727 -35.517 1.00 90.12 260 ASP A N 1
ATOM 2056 C CA . ASP A 1 260 ? -6.429 6.187 -35.562 1.00 90.12 260 ASP A CA 1
ATOM 2057 C C . ASP A 1 260 ? -5.156 6.929 -36.030 1.00 90.12 260 ASP A C 1
ATOM 2059 O O . ASP A 1 260 ? -5.201 8.125 -36.318 1.00 90.12 260 ASP A O 1
ATOM 2063 N N . LYS A 1 261 ? -4.009 6.248 -36.181 1.00 91.75 261 LYS A N 1
ATOM 2064 C CA . LYS A 1 261 ? -2.726 6.837 -36.626 1.00 91.75 261 LYS A CA 1
ATOM 2065 C C . LYS A 1 261 ? -2.638 7.016 -38.147 1.00 91.75 261 LYS A C 1
ATOM 2067 O O . LYS A 1 261 ? -1.599 6.780 -38.766 1.00 91.75 261 LYS A O 1
ATOM 2072 N N . LYS A 1 262 ? -3.737 7.475 -38.745 1.00 91.81 262 LYS A N 1
ATOM 2073 C CA . LYS A 1 262 ? -3.918 7.663 -40.187 1.00 91.81 262 LYS A CA 1
ATOM 2074 C C . LYS A 1 262 ? -3.832 9.148 -40.545 1.00 91.81 262 LYS A C 1
ATOM 2076 O O . LYS A 1 262 ? -4.664 9.948 -40.121 1.00 91.81 262 LYS A O 1
ATOM 2081 N N . LYS A 1 263 ? -2.828 9.534 -41.336 1.00 89.31 263 LYS A N 1
ATOM 2082 C CA . LYS A 1 263 ? -2.648 10.907 -41.829 1.00 89.31 263 LYS A CA 1
ATOM 2083 C C . LYS A 1 263 ? -3.155 11.006 -43.259 1.00 89.31 263 LYS A C 1
ATOM 2085 O O . LYS A 1 263 ? -2.696 10.258 -44.112 1.00 89.31 263 LYS A O 1
ATOM 2090 N N . GLU A 1 264 ? -4.067 11.940 -43.533 1.00 88.12 264 GLU A N 1
ATOM 2091 C CA . GLU A 1 264 ? -4.575 12.186 -44.899 1.00 88.12 264 GLU A CA 1
ATOM 2092 C C . GLU A 1 264 ? -5.091 10.904 -45.590 1.00 88.12 264 GLU A C 1
ATOM 2094 O O . GLU A 1 264 ? -4.982 10.749 -46.802 1.00 88.12 264 GLU A O 1
ATOM 2099 N N . GLY A 1 265 ? -5.641 9.964 -44.811 1.00 91.69 265 GLY A N 1
ATOM 2100 C CA . GLY A 1 265 ? -6.136 8.686 -45.326 1.00 91.69 265 GLY A CA 1
ATOM 2101 C C . GLY A 1 265 ? -5.081 7.586 -45.497 1.00 91.69 265 GLY A C 1
ATOM 2102 O O . GLY A 1 265 ? -5.437 6.517 -45.977 1.00 91.69 265 GLY A O 1
ATOM 2103 N N . TYR A 1 266 ? -3.833 7.783 -45.059 1.00 95.81 266 TYR A N 1
ATOM 2104 C CA . TYR A 1 266 ? -2.778 6.767 -45.142 1.00 95.81 266 TYR A CA 1
ATOM 2105 C C . TYR A 1 266 ? -2.033 6.577 -43.818 1.00 95.81 266 TYR A C 1
ATOM 2107 O O . TYR A 1 266 ? -1.824 7.512 -43.042 1.00 95.81 266 TYR A O 1
ATOM 2115 N N . TYR A 1 267 ? -1.562 5.358 -43.588 1.00 96.25 267 TYR A N 1
ATOM 2116 C CA . TYR A 1 267 ? -0.543 5.045 -42.598 1.00 96.25 267 TYR A CA 1
ATOM 2117 C C . TYR A 1 267 ? 0.834 5.237 -43.225 1.00 96.25 267 TYR A C 1
ATOM 2119 O O . TYR A 1 267 ? 1.127 4.705 -44.296 1.00 96.25 267 TYR A O 1
ATOM 2127 N N . HIS A 1 268 ? 1.682 6.009 -42.553 1.00 96.44 268 HIS A N 1
ATOM 2128 C CA . HIS A 1 268 ? 3.039 6.303 -43.001 1.00 96.44 268 HIS A CA 1
ATOM 2129 C C . HIS A 1 268 ? 4.026 5.502 -42.163 1.00 96.44 268 HIS A C 1
ATOM 2131 O O . HIS A 1 268 ? 4.182 5.776 -40.972 1.00 96.44 268 HIS A O 1
ATOM 2137 N N . VAL A 1 269 ? 4.684 4.529 -42.789 1.00 95.94 269 VAL A N 1
ATOM 2138 C CA . VAL A 1 269 ? 5.505 3.512 -42.126 1.00 95.94 269 VAL A CA 1
ATOM 2139 C C . VAL A 1 269 ? 6.869 3.427 -42.807 1.00 95.94 269 VAL A C 1
ATOM 2141 O O . VAL A 1 269 ? 6.955 3.346 -44.026 1.00 95.94 269 VAL A O 1
ATOM 2144 N N . GLY A 1 270 ? 7.947 3.431 -42.029 1.00 90.31 270 GLY A N 1
ATOM 2145 C CA . GLY A 1 270 ? 9.323 3.330 -42.509 1.00 90.31 270 GLY A CA 1
ATOM 2146 C C . GLY A 1 270 ? 10.221 4.484 -42.073 1.00 90.31 270 GLY A C 1
ATOM 2147 O O . GLY A 1 270 ? 9.779 5.534 -41.595 1.00 90.31 270 GLY A O 1
ATOM 2148 N N . ALA A 1 271 ? 11.524 4.255 -42.221 1.00 84.69 271 ALA A N 1
ATOM 2149 C CA . ALA A 1 271 ? 12.553 5.231 -41.898 1.00 84.69 271 ALA A CA 1
ATOM 2150 C C . ALA A 1 271 ? 12.542 6.420 -42.873 1.00 84.69 271 ALA A C 1
ATOM 2152 O O . ALA A 1 271 ? 11.921 6.400 -43.938 1.00 84.69 271 ALA A O 1
ATOM 2153 N N . GLU A 1 272 ? 13.260 7.477 -42.507 1.00 79.56 272 GLU A N 1
ATOM 2154 C CA . GLU A 1 272 ? 13.444 8.628 -43.383 1.00 79.56 272 GLU A CA 1
ATOM 2155 C C . GLU A 1 272 ? 14.070 8.214 -44.725 1.00 79.56 272 GLU A C 1
ATOM 2157 O O . GLU A 1 272 ? 15.024 7.444 -44.761 1.00 79.56 272 GLU A O 1
ATOM 2162 N N . GLY A 1 273 ? 13.493 8.688 -45.833 1.00 84.31 273 GLY A N 1
ATOM 2163 C CA . GLY A 1 273 ? 13.906 8.311 -47.190 1.00 84.31 273 GLY A CA 1
ATOM 2164 C C . GLY A 1 273 ? 13.359 6.968 -47.697 1.00 84.31 273 GLY A C 1
ATOM 2165 O O . GLY A 1 273 ? 13.440 6.712 -48.897 1.00 84.31 273 GLY A O 1
ATOM 2166 N N . HIS A 1 274 ? 12.762 6.138 -46.834 1.00 86.75 274 HIS A N 1
ATOM 2167 C CA . HIS A 1 274 ? 12.197 4.819 -47.171 1.00 86.75 274 HIS A CA 1
ATOM 2168 C C . HIS A 1 274 ? 10.766 4.637 -46.628 1.00 86.75 274 HIS A C 1
ATOM 2170 O O . HIS A 1 274 ? 10.340 3.527 -46.321 1.00 86.75 274 HIS A O 1
ATOM 2176 N N . GLU A 1 275 ? 10.031 5.739 -46.470 1.00 91.38 275 GLU A N 1
ATOM 2177 C CA . GLU A 1 275 ? 8.659 5.741 -45.960 1.00 91.38 275 GLU A CA 1
ATOM 2178 C C . GLU A 1 275 ? 7.687 5.204 -47.024 1.00 91.38 275 GLU A C 1
ATOM 2180 O O . GLU A 1 275 ? 7.599 5.730 -48.135 1.00 91.38 275 GLU A O 1
ATOM 2185 N N . CYS A 1 276 ? 6.938 4.170 -46.662 1.00 93.44 276 CYS A N 1
ATOM 2186 C CA . CYS A 1 276 ? 5.843 3.600 -47.431 1.00 93.44 276 CYS A CA 1
ATOM 2187 C C . CYS A 1 276 ? 4.499 4.116 -46.906 1.00 93.44 276 CYS A C 1
ATOM 2189 O O . CYS A 1 276 ? 4.357 4.464 -45.729 1.00 93.44 276 CYS A O 1
ATOM 2191 N N . ARG A 1 277 ? 3.506 4.161 -47.798 1.00 96.00 277 ARG A N 1
ATOM 2192 C CA . ARG A 1 277 ? 2.129 4.544 -47.478 1.00 96.00 277 ARG A CA 1
ATOM 2193 C C . ARG A 1 277 ? 1.219 3.339 -47.635 1.00 96.00 277 ARG A C 1
ATOM 2195 O O . ARG A 1 277 ? 1.316 2.643 -48.641 1.00 96.00 277 ARG A O 1
ATOM 2202 N N . PHE A 1 278 ? 0.335 3.146 -46.669 1.00 96.75 278 PHE A N 1
ATOM 2203 C CA . PHE A 1 278 ? -0.641 2.062 -46.651 1.00 96.75 278 PHE A CA 1
ATOM 2204 C C . PHE A 1 278 ? -2.032 2.647 -46.413 1.00 96.75 278 PHE A C 1
ATOM 2206 O O . PHE A 1 278 ? -2.194 3.517 -45.560 1.00 96.75 278 PHE A O 1
ATOM 2213 N N . GLU A 1 279 ? -3.029 2.217 -47.179 1.00 94.31 279 GLU A N 1
ATOM 2214 C CA . GLU A 1 279 ? -4.429 2.613 -46.954 1.00 94.31 279 GLU A CA 1
ATOM 2215 C C . GLU A 1 279 ? -5.073 1.773 -45.854 1.00 94.31 279 GLU A C 1
ATOM 2217 O O . GLU A 1 279 ? -5.887 2.281 -45.080 1.00 94.31 279 GLU A O 1
ATOM 2222 N N . ASP A 1 280 ? -4.678 0.507 -45.784 1.00 95.44 280 ASP A N 1
ATOM 2223 C CA . ASP A 1 280 ? -5.177 -0.480 -44.847 1.00 95.44 280 ASP A CA 1
ATOM 2224 C C . ASP A 1 280 ? -4.277 -0.589 -43.606 1.00 95.44 280 ASP A C 1
ATOM 2226 O O . ASP A 1 280 ? -3.050 -0.446 -43.687 1.00 95.44 280 ASP A O 1
ATOM 2230 N N . TYR A 1 281 ? -4.903 -0.784 -42.445 1.00 94.62 281 TYR A N 1
ATOM 2231 C CA . TYR A 1 281 ? -4.192 -0.859 -41.171 1.00 94.62 281 TYR A CA 1
ATOM 2232 C C . TYR A 1 281 ? -3.412 -2.167 -41.027 1.00 94.62 281 TYR A C 1
ATOM 2234 O O . TYR A 1 281 ? -2.268 -2.133 -40.569 1.00 94.62 281 TYR A O 1
ATOM 2242 N N . ASP A 1 282 ? -3.985 -3.297 -41.443 1.00 94.25 282 ASP A N 1
ATOM 2243 C CA . ASP A 1 282 ? -3.331 -4.599 -41.343 1.00 94.25 282 ASP A CA 1
ATOM 2244 C C . ASP A 1 282 ? -2.119 -4.680 -42.265 1.00 94.25 282 ASP A C 1
ATOM 2246 O O . ASP A 1 282 ? -1.071 -5.180 -41.855 1.00 94.25 282 ASP A O 1
ATOM 2250 N N . ASP A 1 283 ? -2.205 -4.110 -43.466 1.00 96.31 283 ASP A N 1
ATOM 2251 C CA . ASP A 1 283 ? -1.056 -4.012 -44.369 1.00 96.31 283 ASP A CA 1
ATOM 2252 C C . ASP A 1 283 ? 0.071 -3.157 -43.765 1.00 96.31 283 ASP A C 1
ATOM 2254 O O . ASP A 1 283 ? 1.253 -3.524 -43.825 1.00 96.31 283 ASP A O 1
ATOM 2258 N N . ALA A 1 284 ? -0.285 -2.030 -43.139 1.00 96.56 284 ALA A N 1
ATOM 2259 C CA . ALA A 1 284 ? 0.670 -1.155 -42.464 1.00 96.56 284 ALA A CA 1
ATOM 2260 C C . ALA A 1 284 ? 1.329 -1.850 -41.265 1.00 96.56 284 ALA A C 1
ATOM 2262 O O . ALA A 1 284 ? 2.551 -1.779 -41.086 1.00 96.56 284 ALA A O 1
ATOM 2263 N N . LEU A 1 285 ? 0.531 -2.549 -40.456 1.00 96.38 285 LEU A N 1
ATOM 2264 C CA . LEU A 1 285 ? 1.003 -3.312 -39.311 1.00 96.38 285 LEU A CA 1
ATOM 2265 C C . LEU A 1 285 ? 1.913 -4.457 -39.777 1.00 96.38 285 LEU A C 1
ATOM 2267 O O . LEU A 1 285 ? 3.037 -4.582 -39.293 1.00 96.38 285 LEU A O 1
ATOM 2271 N N . ALA A 1 286 ? 1.508 -5.228 -40.786 1.00 95.81 286 ALA A N 1
ATOM 2272 C CA . ALA A 1 286 ? 2.314 -6.297 -41.370 1.00 95.81 286 ALA A CA 1
ATOM 2273 C C . ALA A 1 286 ? 3.649 -5.789 -41.941 1.00 95.81 286 ALA A C 1
ATOM 2275 O O . ALA A 1 286 ? 4.650 -6.512 -41.912 1.00 95.81 286 ALA A O 1
ATOM 2276 N N . ALA A 1 287 ? 3.694 -4.554 -42.449 1.00 96.06 287 ALA A N 1
ATOM 2277 C CA . ALA A 1 287 ? 4.937 -3.913 -42.858 1.00 96.06 287 ALA A CA 1
ATOM 2278 C C . ALA A 1 287 ? 5.832 -3.579 -41.655 1.00 96.06 287 ALA A C 1
ATOM 2280 O O . ALA A 1 287 ? 7.022 -3.891 -41.693 1.00 96.06 287 ALA A O 1
ATOM 2281 N N . LEU A 1 288 ? 5.274 -3.019 -40.574 1.00 95.88 288 LEU A N 1
ATOM 2282 C CA . LEU A 1 288 ? 6.007 -2.733 -39.333 1.00 95.88 288 LEU A CA 1
ATOM 2283 C C . LEU A 1 288 ? 6.610 -3.998 -38.710 1.00 95.88 288 LEU A C 1
ATOM 2285 O O . LEU A 1 288 ? 7.765 -3.973 -38.294 1.00 95.88 288 LEU A O 1
ATOM 2289 N N . HIS A 1 289 ? 5.880 -5.116 -38.718 1.00 95.38 289 HIS A N 1
ATOM 2290 C CA . HIS A 1 289 ? 6.353 -6.422 -38.226 1.00 95.38 289 HIS A CA 1
ATOM 2291 C C . HIS A 1 289 ? 7.588 -6.955 -38.963 1.00 95.38 289 HIS A C 1
ATOM 2293 O O . HIS A 1 289 ? 8.364 -7.728 -38.408 1.00 95.38 289 HIS A O 1
ATOM 2299 N N . LYS A 1 290 ? 7.793 -6.543 -40.218 1.00 94.06 290 LYS A N 1
ATOM 2300 C CA . LYS A 1 290 ? 8.943 -6.956 -41.038 1.00 94.06 290 LYS A CA 1
ATOM 2301 C C . LYS A 1 290 ? 10.151 -6.030 -40.878 1.00 94.06 290 LYS A C 1
ATOM 2303 O O . LYS A 1 290 ? 11.211 -6.315 -41.436 1.00 94.06 290 LYS A O 1
ATOM 2308 N N . MET A 1 291 ? 10.010 -4.913 -40.164 1.00 91.19 291 MET A N 1
ATOM 2309 C CA . MET A 1 291 ? 11.085 -3.943 -39.976 1.00 91.19 291 MET A CA 1
ATOM 2310 C C . MET A 1 291 ? 11.966 -4.321 -38.791 1.00 91.19 291 MET A C 1
ATOM 2312 O O . MET A 1 291 ? 11.474 -4.618 -37.709 1.00 91.19 291 MET A O 1
ATOM 2316 N N . LEU A 1 292 ? 13.285 -4.206 -38.972 1.00 88.31 292 LEU A N 1
ATOM 2317 C CA . LEU A 1 292 ? 14.240 -4.336 -37.867 1.00 88.31 292 LEU A CA 1
ATOM 2318 C C . LEU A 1 292 ? 14.007 -3.263 -36.790 1.00 88.31 292 LEU A C 1
ATOM 2320 O O . LEU A 1 292 ? 14.141 -3.536 -35.604 1.00 88.31 292 LEU A O 1
ATOM 2324 N N . ILE A 1 293 ? 13.654 -2.045 -37.217 1.00 88.88 293 ILE A N 1
ATOM 2325 C CA . ILE A 1 293 ? 13.276 -0.928 -36.345 1.00 88.88 293 ILE A CA 1
ATOM 2326 C C . ILE A 1 293 ? 11.938 -0.375 -36.858 1.00 88.88 293 ILE A C 1
ATOM 2328 O O . ILE A 1 293 ? 11.932 0.472 -37.763 1.00 88.88 293 ILE A O 1
ATOM 2332 N N . PRO A 1 294 ? 10.798 -0.863 -36.334 1.00 95.38 294 PRO A N 1
ATOM 2333 C CA . PRO A 1 294 ? 9.482 -0.384 -36.734 1.00 95.38 294 PRO A CA 1
ATOM 2334 C C . PRO A 1 294 ? 9.379 1.121 -36.503 1.00 95.38 294 PRO A C 1
ATOM 2336 O O . PRO A 1 294 ? 9.738 1.635 -35.444 1.00 95.38 294 PRO A O 1
ATOM 2339 N N . THR A 1 295 ? 8.942 1.842 -37.527 1.00 94.81 295 THR A N 1
ATOM 2340 C CA . THR A 1 295 ? 8.951 3.304 -37.544 1.00 94.81 295 THR A CA 1
ATOM 2341 C C . THR A 1 295 ? 7.681 3.787 -38.228 1.00 94.81 295 THR A C 1
ATOM 2343 O O . THR A 1 295 ? 7.368 3.309 -39.314 1.00 94.81 295 THR A O 1
ATOM 2346 N N . TRP A 1 296 ? 6.948 4.724 -37.630 1.00 96.19 296 TRP A N 1
ATOM 2347 C CA . TRP A 1 296 ? 5.704 5.258 -38.198 1.00 96.19 296 TRP A CA 1
ATOM 2348 C C . TRP A 1 296 ? 5.529 6.742 -37.877 1.00 96.19 296 TRP A C 1
ATOM 2350 O O . TRP A 1 296 ? 6.297 7.313 -37.098 1.00 96.19 296 TRP A O 1
ATOM 2360 N N . ARG A 1 297 ? 4.527 7.390 -38.484 1.00 94.19 297 ARG A N 1
ATOM 2361 C CA . ARG A 1 297 ? 4.129 8.758 -38.121 1.00 94.19 297 ARG A CA 1
ATOM 2362 C C . ARG A 1 297 ? 2.938 8.790 -37.173 1.00 94.19 297 ARG A C 1
ATOM 2364 O O . ARG A 1 297 ? 1.966 8.072 -37.374 1.00 94.19 297 ARG A O 1
ATOM 2371 N N . ARG A 1 298 ? 2.976 9.710 -36.212 1.00 92.38 298 ARG A N 1
ATOM 2372 C CA . ARG A 1 298 ? 1.868 10.022 -35.299 1.00 92.38 298 ARG A CA 1
ATOM 2373 C C . ARG A 1 298 ? 1.738 11.536 -35.084 1.00 92.38 298 ARG A C 1
ATOM 2375 O O . ARG A 1 298 ? 2.724 12.244 -35.294 1.00 92.38 298 ARG A O 1
ATOM 2382 N N . PRO A 1 299 ? 0.572 12.058 -34.677 1.00 92.00 299 PRO A N 1
ATOM 2383 C CA . PRO A 1 299 ? 0.461 13.441 -34.225 1.00 92.00 299 PRO A CA 1
ATOM 2384 C C . PRO A 1 299 ? 1.071 13.606 -32.822 1.00 92.00 299 PRO A C 1
ATOM 2386 O O . PRO A 1 299 ? 0.892 12.753 -31.954 1.00 92.00 299 PRO A O 1
ATOM 2389 N N . THR A 1 300 ? 1.784 14.706 -32.592 1.00 85.06 300 THR A N 1
ATOM 2390 C CA . THR A 1 300 ? 2.126 15.194 -31.249 1.00 85.06 300 THR A CA 1
ATOM 2391 C C . THR A 1 300 ? 0.898 15.814 -30.581 1.00 85.06 300 THR A C 1
ATOM 2393 O O . THR A 1 300 ? -0.099 16.076 -31.254 1.00 85.06 300 THR A O 1
ATOM 2396 N N . GLU A 1 301 ? 0.972 16.117 -29.281 1.00 76.06 301 GLU A N 1
ATOM 2397 C CA . GLU A 1 301 ? -0.098 16.843 -28.570 1.00 76.06 301 GLU A CA 1
ATOM 2398 C C . GLU A 1 301 ? -0.464 18.170 -29.254 1.00 76.06 301 GLU A C 1
ATOM 2400 O O . GLU A 1 301 ? -1.632 18.528 -29.355 1.00 76.06 301 GLU A O 1
ATOM 2405 N N . GLY A 1 302 ? 0.526 18.862 -29.829 1.00 74.38 302 GLY A N 1
ATOM 2406 C CA . GLY A 1 302 ? 0.323 20.074 -30.631 1.00 74.38 302 GLY A CA 1
ATOM 2407 C C . GLY A 1 302 ? -0.205 19.832 -32.055 1.00 74.38 302 GLY A C 1
ATOM 2408 O O . GLY A 1 302 ? -0.149 20.740 -32.881 1.00 74.38 302 GLY A O 1
ATOM 2409 N N . GLY A 1 303 ? -0.639 18.614 -32.395 1.00 83.38 303 GLY A N 1
ATOM 2410 C CA . GLY A 1 303 ? -1.203 18.248 -33.700 1.00 83.38 303 GLY A CA 1
ATOM 2411 C C . GLY A 1 303 ? -0.188 18.128 -34.846 1.00 83.38 303 GLY A C 1
ATOM 2412 O O . GLY A 1 303 ? -0.568 17.916 -36.000 1.00 83.38 303 GLY A O 1
ATOM 2413 N N . THR A 1 304 ? 1.113 18.248 -34.562 1.00 88.06 304 THR A N 1
ATOM 2414 C CA . THR A 1 304 ? 2.166 18.139 -35.581 1.00 88.06 304 THR A CA 1
ATOM 2415 C C . THR A 1 304 ? 2.526 16.677 -35.803 1.00 88.06 304 THR A C 1
ATOM 2417 O O . THR A 1 304 ? 2.797 15.948 -34.861 1.00 88.06 304 THR A O 1
ATOM 2420 N N . TRP A 1 305 ? 2.566 16.228 -37.056 1.00 90.25 305 TRP A N 1
ATOM 2421 C CA . TRP A 1 305 ? 2.886 14.834 -37.363 1.00 90.25 305 TRP A CA 1
ATOM 2422 C C . TRP A 1 305 ? 4.391 14.589 -37.365 1.00 90.25 305 TRP A C 1
ATOM 2424 O O . TRP A 1 305 ? 5.096 15.046 -38.269 1.00 90.25 305 TRP A O 1
ATOM 2434 N N . THR A 1 306 ? 4.861 13.814 -36.398 1.00 91.50 306 THR A N 1
ATOM 2435 C CA . THR A 1 306 ? 6.263 13.431 -36.237 1.00 91.50 306 THR A CA 1
ATOM 2436 C C . THR A 1 306 ? 6.446 11.940 -36.470 1.00 91.50 306 THR A C 1
ATOM 2438 O O . THR A 1 306 ? 5.491 11.163 -36.483 1.00 91.50 306 THR A O 1
ATOM 2441 N N . ARG A 1 307 ? 7.693 11.545 -36.724 1.00 91.81 307 ARG A N 1
ATOM 2442 C CA . ARG A 1 307 ? 8.085 10.148 -36.884 1.00 91.81 307 ARG A CA 1
ATOM 2443 C C . ARG A 1 307 ? 8.580 9.615 -35.548 1.00 91.81 307 ARG A C 1
ATOM 2445 O O . ARG A 1 307 ? 9.397 10.267 -34.906 1.00 91.81 307 ARG A O 1
ATOM 2452 N N . VAL A 1 308 ? 8.134 8.423 -35.185 1.00 91.75 308 VAL A N 1
ATOM 2453 C CA . VAL A 1 308 ? 8.553 7.716 -33.973 1.00 91.75 308 VAL A CA 1
ATOM 2454 C C . VAL A 1 308 ? 9.086 6.333 -34.326 1.00 91.75 308 VAL A C 1
ATOM 2456 O O . VAL A 1 308 ? 8.768 5.788 -35.385 1.00 91.75 308 VAL A O 1
ATOM 2459 N N . ARG A 1 309 ? 9.923 5.787 -33.444 1.00 93.06 309 ARG A N 1
ATOM 2460 C CA . ARG A 1 309 ? 10.475 4.431 -33.531 1.00 93.06 309 ARG A CA 1
ATOM 2461 C C . ARG A 1 309 ? 9.884 3.590 -32.407 1.00 93.06 309 ARG A C 1
ATOM 2463 O O . ARG A 1 309 ? 9.681 4.111 -31.313 1.00 93.06 309 ARG A O 1
ATOM 2470 N N . ALA A 1 310 ? 9.648 2.312 -32.671 1.00 92.38 310 ALA A N 1
ATOM 2471 C CA . ALA A 1 310 ? 9.244 1.378 -31.631 1.00 92.38 310 ALA A CA 1
ATOM 2472 C C . ALA A 1 310 ? 10.381 1.172 -30.619 1.00 92.38 310 ALA A C 1
ATOM 2474 O O . ALA A 1 310 ? 11.527 0.952 -31.014 1.00 92.38 310 ALA A O 1
ATOM 2475 N N . SER A 1 311 ? 10.044 1.203 -29.332 1.00 89.25 311 SER A N 1
ATOM 2476 C CA . SER A 1 311 ? 10.862 0.709 -28.219 1.00 89.25 311 SER A CA 1
ATOM 2477 C C . SER A 1 311 ? 10.435 -0.694 -27.775 1.00 89.25 311 SER A C 1
ATOM 2479 O O . SER A 1 311 ? 11.206 -1.388 -27.117 1.00 89.25 311 SER A O 1
ATOM 2481 N N . GLY A 1 312 ? 9.234 -1.141 -28.160 1.00 90.50 312 GLY A N 1
ATOM 2482 C CA . GLY A 1 312 ? 8.715 -2.460 -27.819 1.00 90.50 312 GLY A CA 1
ATOM 2483 C C . GLY A 1 312 ? 7.449 -2.834 -28.586 1.00 90.50 312 GLY A C 1
ATOM 2484 O O . GLY A 1 312 ? 7.013 -2.128 -29.497 1.00 90.50 312 GLY A O 1
ATOM 2485 N N . TRP A 1 313 ? 6.865 -3.967 -28.200 1.00 94.00 313 TRP A N 1
ATOM 2486 C CA . TRP A 1 313 ? 5.615 -4.494 -28.742 1.00 94.00 313 TRP A CA 1
ATOM 2487 C C . TRP A 1 313 ? 4.666 -4.825 -27.597 1.00 94.00 313 TRP A C 1
ATOM 2489 O O . TRP A 1 313 ? 5.077 -5.465 -26.630 1.00 94.00 313 TRP A O 1
ATOM 2499 N N . THR A 1 314 ? 3.397 -4.453 -27.740 1.00 91.62 314 THR A N 1
ATOM 2500 C CA . THR A 1 314 ? 2.343 -4.813 -26.788 1.00 91.62 314 THR A CA 1
ATOM 2501 C C . THR A 1 314 ? 1.323 -5.716 -27.458 1.00 91.62 314 THR A C 1
ATOM 2503 O O . THR A 1 314 ? 0.924 -5.486 -28.601 1.00 91.62 314 THR A O 1
ATOM 2506 N N . ARG A 1 315 ? 0.904 -6.754 -26.729 1.00 91.00 315 ARG A N 1
ATOM 2507 C CA . ARG A 1 315 ? -0.202 -7.628 -27.117 1.00 91.00 315 ARG A CA 1
ATOM 2508 C C . ARG A 1 315 ? -1.520 -6.951 -26.750 1.00 91.00 315 ARG A C 1
ATOM 2510 O O . ARG A 1 315 ? -1.727 -6.651 -25.579 1.00 91.00 315 ARG A O 1
ATOM 2517 N N . VAL A 1 316 ? -2.399 -6.758 -27.727 1.00 88.44 316 VAL A N 1
ATOM 2518 C CA . VAL A 1 316 ? -3.748 -6.202 -27.538 1.00 88.44 316 VAL A CA 1
ATOM 2519 C C . VAL A 1 316 ? -4.794 -7.105 -28.182 1.00 88.44 316 VAL A C 1
ATOM 2521 O O . VAL A 1 316 ? -4.473 -7.886 -29.081 1.00 88.44 316 VAL A O 1
ATOM 2524 N N . GLN A 1 317 ? -6.044 -6.996 -27.736 1.00 86.81 317 GLN A N 1
ATOM 2525 C CA . GLN A 1 317 ? -7.178 -7.550 -28.466 1.00 86.81 317 GLN A CA 1
ATOM 2526 C C . GLN A 1 317 ? -7.518 -6.624 -29.638 1.00 86.81 317 GLN A C 1
ATOM 2528 O O . GLN A 1 317 ? -7.615 -5.409 -29.465 1.00 86.81 317 GLN A O 1
ATOM 2533 N N . ARG A 1 318 ? -7.692 -7.184 -30.838 1.00 84.75 318 ARG A N 1
ATOM 2534 C CA . ARG A 1 318 ? -7.938 -6.410 -32.065 1.00 84.75 318 ARG A CA 1
ATOM 2535 C C . ARG A 1 318 ? -9.139 -5.450 -31.944 1.00 84.75 318 ARG A C 1
ATOM 2537 O O . ARG A 1 318 ? -9.041 -4.290 -32.344 1.00 84.75 318 ARG A O 1
ATOM 2544 N N . SER A 1 319 ? -10.221 -5.897 -31.303 1.00 84.69 319 SER A N 1
ATOM 2545 C CA . SER A 1 319 ? -11.425 -5.084 -31.076 1.00 84.69 319 SER A CA 1
ATOM 2546 C C . SER A 1 319 ? -11.189 -3.856 -30.189 1.00 84.69 319 SER A C 1
ATOM 2548 O O . SER A 1 319 ? -11.856 -2.842 -30.372 1.00 84.69 319 SER A O 1
ATOM 2550 N N . ASP A 1 320 ? -10.235 -3.906 -29.254 1.00 83.31 320 ASP A N 1
ATOM 2551 C CA . ASP A 1 320 ? -10.003 -2.818 -28.288 1.00 83.31 320 ASP A CA 1
ATOM 2552 C C . ASP A 1 320 ? -9.377 -1.582 -28.940 1.00 83.31 320 ASP A C 1
ATOM 2554 O O . ASP A 1 320 ? -9.496 -0.470 -28.426 1.00 83.31 320 ASP A O 1
ATOM 2558 N N . ILE A 1 321 ? -8.723 -1.763 -30.090 1.00 83.75 321 ILE A N 1
ATOM 2559 C CA . ILE A 1 321 ? -8.116 -0.669 -30.853 1.00 83.75 321 ILE A CA 1
ATOM 2560 C C . ILE A 1 321 ? -8.980 -0.223 -32.040 1.00 83.75 321 ILE A C 1
ATOM 2562 O O . ILE A 1 321 ? -8.553 0.638 -32.806 1.00 83.75 321 ILE A O 1
ATOM 2566 N N . GLY A 1 322 ? -10.187 -0.780 -32.197 1.00 75.00 322 GLY A N 1
ATOM 2567 C CA . GLY A 1 322 ? -11.089 -0.458 -33.306 1.00 75.00 322 GLY A CA 1
ATOM 2568 C C . GLY A 1 322 ? -10.565 -0.907 -34.673 1.00 75.00 322 GLY A C 1
ATOM 2569 O O . GLY A 1 322 ? -10.813 -0.233 -35.673 1.00 75.00 322 GLY A O 1
ATOM 2570 N N . ALA A 1 323 ? -9.787 -1.992 -34.709 1.00 63.25 323 ALA A N 1
ATOM 2571 C CA . ALA A 1 323 ? -9.473 -2.696 -35.945 1.00 63.25 323 ALA A CA 1
ATOM 2572 C C . ALA A 1 323 ? -10.584 -3.734 -36.173 1.00 63.25 323 ALA A C 1
ATOM 2574 O O . ALA A 1 323 ? -10.683 -4.687 -35.407 1.00 63.25 323 ALA A O 1
ATOM 2575 N N . ASP A 1 324 ? -11.432 -3.522 -37.176 1.00 53.38 324 ASP A N 1
ATOM 2576 C CA . ASP A 1 324 ? -12.418 -4.509 -37.642 1.00 53.38 324 ASP A CA 1
ATOM 2577 C C . ASP A 1 324 ? -11.887 -5.227 -38.886 1.00 53.38 324 ASP A C 1
ATOM 2579 O O . ASP A 1 324 ? -11.319 -4.534 -39.763 1.00 53.38 324 ASP A O 1
#

Mean predicted aligned error: 10.81 Å

pLDDT: mean 90.6, std 11.43, range [33.75, 98.56]

Solvent-accessible surface area (backbone atoms only — not comparable to full-atom values): 18224 Å² total; per-residue (Å²): 136,84,82,80,78,76,79,74,87,76,78,72,52,73,63,58,50,50,52,50,46,50,51,52,43,67,79,44,63,62,74,92,46,56,43,51,60,48,51,53,52,48,52,53,52,51,44,56,54,37,26,74,77,60,36,60,68,55,28,48,54,52,44,26,58,62,44,26,75,70,38,45,74,40,22,75,72,62,29,40,67,47,28,49,63,75,38,42,81,45,37,40,76,63,36,75,67,27,37,51,53,54,40,41,46,41,31,50,58,52,16,38,66,77,76,82,40,96,43,56,67,58,43,50,51,49,51,53,50,53,46,47,54,48,50,51,51,56,72,74,42,62,35,72,86,70,70,37,58,85,34,46,42,52,52,47,51,50,29,30,46,42,46,51,32,40,77,74,60,34,62,40,32,36,65,42,50,15,56,60,65,72,47,57,50,68,60,44,52,57,36,40,69,39,95,78,47,76,42,64,58,48,68,79,45,20,49,18,68,48,47,50,60,48,43,68,72,40,91,86,36,50,74,74,45,50,80,73,63,80,33,61,71,61,48,54,61,73,66,52,76,68,84,52,70,42,75,35,46,22,25,82,88,67,52,63,71,45,65,82,44,49,57,96,72,26,34,46,40,41,54,91,99,59,62,44,79,25,76,49,62,66,63,40,49,59,51,37,75,72,40,96,71,30,24,36,44,40,67,43,97,87,67,48,78,42,78,50,50,47,71,48,73,45,81,41,45,40,70,82,54,67,54,127